Protein AF-A0A936GZW4-F1 (afdb_monomer_lite)

Foldseek 3Di:
DDDDDDPPPVVVVVVVVVVVVVVVVVVVVVVPQQKWKWFAPPPQAWIFTAGPVRDTLDTHGSPKFWWADDPPDGDRPPVPPPHRMDMHGCQQPFIWIDDPLWIFTAGSSRDTQEIADSQWNDWTHGGQQKIWTWGADPVDRVDIQIFIAGNHNDTAPVSDDADQFPHHHGNDTDGDDPPPPPPPDD

Secondary structure (DSSP, 8-state):
-------SSSHHHHHHHHHHHHHHHHHHHGGGTTEEEEE--STTPPEEEE-TTS-EEEEE-TT-EEEEEETTEEEE-S--SS-SEEEEEGGG-PEEEEETTEEEEE-TTS-EEEEEPTTEEEEPPPBTTBEEEEEEPTT-TT-EEEEEE-TTS-EEGGG---TTEEEEETTEEEE-----------

pLDDT: mean 71.7, std 17.25, range [37.28, 93.19]

Sequence (186 aa):
MKKIFSFQKIRPVFYFAILMLAINISVFSQSYDNTVFLVKPHDKSNSLMINRQGKIVKEFESHAQIRIVENGKASTLSMLYGSNYTSHDFNTGALAVNTNNEWALYDITGKRLTTIDKKYSYLGSATGGLFPATKLNESNPKKFTSVFLNAAGAEVFGGKKLWNASVFNGNHAIARKKMTTGHGSF

Structure (mmCIF, N/CA/C/O backbone):
data_AF-A0A936GZW4-F1
#
_entry.id   AF-A0A936GZW4-F1
#
loop_
_atom_site.group_PDB
_atom_site.id
_atom_site.type_symbol
_atom_site.label_atom_id
_atom_site.label_alt_id
_atom_site.label_comp_id
_atom_site.label_asym_id
_atom_site.label_entity_id
_atom_site.label_seq_id
_atom_site.pdbx_PDB_ins_code
_atom_site.Cartn_x
_atom_site.Cartn_y
_atom_site.Cartn_z
_atom_site.occupancy
_atom_site.B_iso_or_equiv
_atom_site.auth_seq_id
_atom_site.auth_comp_id
_atom_site.auth_asym_id
_atom_site.auth_atom_id
_atom_site.pdbx_PDB_model_num
ATOM 1 N N . MET A 1 1 ? -73.955 -19.382 -6.192 1.00 40.62 1 MET A N 1
ATOM 2 C CA . MET A 1 1 ? -72.739 -19.824 -6.917 1.00 40.62 1 MET A CA 1
ATOM 3 C C . MET A 1 1 ? -71.563 -18.923 -6.538 1.00 40.62 1 MET A C 1
ATOM 5 O O . MET A 1 1 ? -71.552 -17.766 -6.930 1.00 40.62 1 MET A O 1
ATOM 9 N N . LYS A 1 2 ? -70.616 -19.410 -5.720 1.00 43.94 2 LYS A N 1
ATOM 10 C CA . LYS A 1 2 ? -69.407 -18.672 -5.296 1.00 43.94 2 LYS A CA 1
ATOM 11 C C . LYS A 1 2 ? -68.248 -19.001 -6.247 1.00 43.94 2 LYS A C 1
ATOM 13 O O . LYS A 1 2 ? -67.845 -20.157 -6.319 1.00 43.94 2 LYS A O 1
ATOM 18 N N . LYS A 1 3 ? -67.708 -18.003 -6.957 1.00 46.44 3 LYS A N 1
ATOM 19 C CA . LYS A 1 3 ? -66.449 -18.128 -7.714 1.00 46.44 3 LYS A CA 1
ATOM 20 C C . LYS A 1 3 ? -65.272 -17.944 -6.753 1.00 46.44 3 LYS A C 1
ATOM 22 O O . LYS A 1 3 ? -65.005 -16.833 -6.310 1.00 46.44 3 LYS A O 1
ATOM 27 N N . ILE A 1 4 ? -64.584 -19.035 -6.431 1.00 48.59 4 ILE A N 1
ATOM 28 C CA . ILE A 1 4 ? -63.289 -19.019 -5.743 1.00 48.59 4 ILE A CA 1
ATOM 29 C C . ILE A 1 4 ? -62.230 -18.778 -6.823 1.00 48.59 4 ILE A C 1
ATOM 31 O O . ILE A 1 4 ? -61.955 -19.659 -7.635 1.00 48.59 4 ILE A O 1
ATOM 35 N N . PHE A 1 5 ? -61.687 -17.562 -6.887 1.00 51.72 5 PHE A N 1
ATOM 36 C CA . PHE A 1 5 ? -60.583 -17.247 -7.791 1.00 51.72 5 PHE A CA 1
ATOM 37 C C . PHE A 1 5 ? -59.268 -17.811 -7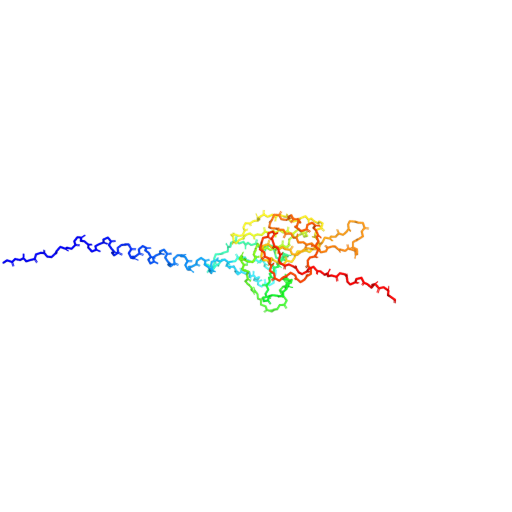.236 1.00 51.72 5 PHE A C 1
ATOM 39 O O . PHE A 1 5 ? -58.899 -17.602 -6.082 1.00 51.72 5 PHE A O 1
ATOM 46 N N . SER A 1 6 ? -58.587 -18.561 -8.099 1.00 52.81 6 SER A N 1
ATOM 47 C CA . SER A 1 6 ? -57.332 -19.274 -7.870 1.00 52.81 6 SER A CA 1
ATOM 48 C C . SER A 1 6 ? -56.175 -18.333 -7.498 1.00 52.81 6 SER A C 1
ATOM 50 O O . SER A 1 6 ? -55.613 -17.647 -8.347 1.00 52.81 6 SER A O 1
ATOM 52 N N . PHE A 1 7 ? -55.783 -18.347 -6.221 1.00 49.12 7 PHE A N 1
ATOM 53 C CA . PHE A 1 7 ? -54.632 -17.611 -5.670 1.00 49.12 7 PHE A CA 1
ATOM 54 C C . PHE A 1 7 ? -53.286 -18.359 -5.796 1.00 49.12 7 PHE A C 1
ATOM 56 O O . PHE A 1 7 ? -52.261 -17.889 -5.302 1.00 49.12 7 PHE A O 1
ATOM 63 N N . GLN A 1 8 ? -53.248 -19.531 -6.442 1.00 53.09 8 GLN A N 1
ATOM 64 C CA . GLN A 1 8 ? -52.055 -20.392 -6.442 1.00 53.09 8 GLN A CA 1
ATOM 65 C C . GLN A 1 8 ? -51.012 -20.062 -7.524 1.00 53.09 8 GLN A C 1
ATOM 67 O O . GLN A 1 8 ? -49.846 -20.401 -7.343 1.00 53.09 8 GLN A O 1
ATOM 72 N N . LYS A 1 9 ? -51.371 -19.375 -8.618 1.00 53.06 9 LYS A N 1
ATOM 73 C CA . LYS A 1 9 ? -50.443 -19.143 -9.749 1.00 53.06 9 LYS A CA 1
ATOM 74 C C . LYS A 1 9 ? -49.607 -17.856 -9.672 1.00 53.06 9 LYS A C 1
ATOM 76 O O . LYS A 1 9 ? -48.660 -17.717 -10.434 1.00 53.06 9 LYS A O 1
ATOM 81 N N . ILE A 1 10 ? -49.914 -16.933 -8.757 1.00 54.03 10 ILE A N 1
ATOM 82 C CA . ILE A 1 10 ? -49.260 -15.605 -8.686 1.00 54.03 10 ILE A CA 1
ATOM 83 C C . ILE A 1 10 ? -48.015 -15.622 -7.779 1.00 54.03 10 ILE A C 1
ATOM 85 O O . ILE A 1 10 ? -47.073 -14.859 -7.980 1.00 54.03 10 ILE A O 1
ATOM 89 N N . ARG A 1 11 ? -47.970 -16.544 -6.811 1.00 55.31 11 ARG A N 1
ATOM 90 C CA . ARG A 1 11 ? -46.878 -16.663 -5.834 1.00 55.31 11 ARG A CA 1
ATOM 91 C C . ARG A 1 11 ? -45.480 -16.850 -6.457 1.00 55.31 11 ARG A C 1
ATOM 93 O O . ARG A 1 11 ? -44.593 -16.096 -6.070 1.00 55.31 11 ARG A O 1
ATOM 100 N N . PRO A 1 12 ? -45.242 -17.763 -7.421 1.00 59.25 12 PRO A N 1
ATOM 101 C CA . PRO A 1 12 ? -43.884 -18.003 -7.919 1.00 59.25 12 PRO A CA 1
ATOM 102 C C . PRO A 1 12 ? -43.312 -16.820 -8.714 1.00 59.25 12 PRO A C 1
ATOM 104 O O . PRO A 1 12 ? -42.123 -16.541 -8.607 1.00 59.25 12 PRO A O 1
ATOM 107 N N . VAL A 1 13 ? -44.150 -16.077 -9.446 1.00 64.75 13 VAL A N 1
ATOM 108 C CA . VAL A 1 13 ? -43.717 -14.894 -10.215 1.00 64.75 13 VAL A CA 1
ATOM 109 C C . VAL A 1 13 ? -43.285 -13.763 -9.281 1.00 64.75 13 VAL A C 1
ATOM 111 O O . VAL A 1 13 ? -42.278 -13.103 -9.525 1.00 64.75 13 VAL A O 1
ATOM 114 N N . PHE A 1 14 ? -44.003 -13.581 -8.171 1.00 65.25 14 PHE A N 1
ATOM 115 C CA . PHE A 1 14 ? -43.677 -12.563 -7.176 1.00 65.25 14 PHE A CA 1
ATOM 116 C C . PHE A 1 14 ? -42.372 -12.883 -6.428 1.00 65.25 14 PHE A C 1
ATOM 118 O O . PHE A 1 14 ? -41.527 -12.005 -6.268 1.00 65.25 14 PHE A O 1
ATOM 125 N N . TYR A 1 15 ? -42.150 -14.149 -6.047 1.00 66.81 15 TYR A N 1
ATOM 126 C CA . TYR A 1 15 ? -40.878 -14.572 -5.444 1.00 66.81 15 TYR A CA 1
ATOM 127 C C . TYR A 1 15 ? -39.700 -14.439 -6.410 1.00 66.81 15 TYR A C 1
ATOM 129 O O . TYR A 1 15 ? -38.620 -14.026 -5.996 1.00 66.81 15 TYR A O 1
ATOM 137 N N . PHE A 1 16 ? -39.908 -14.729 -7.696 1.00 70.69 16 PHE A N 1
ATOM 138 C CA . PHE A 1 16 ? -38.868 -14.572 -8.708 1.00 70.69 16 PHE A CA 1
ATOM 139 C C . PHE A 1 16 ? -38.507 -13.098 -8.937 1.00 70.69 16 PHE A C 1
ATOM 141 O O . PHE A 1 16 ? -37.330 -12.760 -9.024 1.00 70.69 16 PHE A O 1
ATOM 148 N N . ALA A 1 17 ? -39.498 -12.201 -8.953 1.00 68.25 17 ALA A N 1
ATOM 149 C CA . ALA A 1 17 ? -39.268 -10.761 -9.055 1.00 68.25 17 ALA A CA 1
ATOM 150 C C . ALA A 1 17 ? -38.528 -10.198 -7.828 1.00 68.25 17 ALA A C 1
ATOM 152 O O . ALA A 1 17 ? -37.594 -9.416 -7.988 1.00 68.25 17 ALA A O 1
ATOM 153 N N . ILE A 1 18 ? -38.885 -10.634 -6.613 1.00 69.56 18 ILE A N 1
ATOM 154 C CA . ILE A 1 18 ? -38.180 -10.244 -5.380 1.00 69.56 18 ILE A CA 1
ATOM 155 C C . ILE A 1 18 ? -36.745 -10.781 -5.374 1.00 69.56 18 ILE A C 1
ATOM 157 O O . ILE A 1 18 ? -35.826 -10.050 -5.014 1.00 69.56 18 ILE A O 1
ATOM 161 N N . LEU A 1 19 ? -36.532 -12.027 -5.805 1.00 72.12 19 LEU A N 1
ATOM 162 C CA . LEU A 1 19 ? -35.198 -12.618 -5.905 1.00 72.12 19 LEU A CA 1
ATOM 163 C C . LEU A 1 19 ? -34.329 -11.857 -6.915 1.00 72.12 19 LEU A C 1
ATOM 165 O O . LEU A 1 19 ? -33.193 -11.514 -6.607 1.00 72.12 19 LEU A O 1
ATOM 169 N N . MET A 1 20 ? -34.873 -11.531 -8.089 1.00 66.50 20 MET A N 1
ATOM 170 C CA . MET A 1 20 ? -34.167 -10.737 -9.097 1.00 66.50 20 MET A CA 1
ATOM 171 C C . MET A 1 20 ? -33.870 -9.315 -8.614 1.00 66.50 20 MET A C 1
ATOM 173 O O . MET A 1 20 ? -32.798 -8.784 -8.902 1.00 66.50 20 MET A O 1
ATOM 177 N N . LEU A 1 21 ? -34.775 -8.700 -7.851 1.00 63.28 21 LEU A N 1
ATOM 178 C CA . LEU A 1 21 ? -34.541 -7.395 -7.238 1.00 63.28 21 LEU A CA 1
ATOM 179 C C . LEU A 1 21 ? -33.429 -7.468 -6.179 1.00 63.28 21 LEU A C 1
ATOM 181 O O . LEU A 1 21 ? -32.536 -6.626 -6.179 1.00 63.28 21 LEU A O 1
ATOM 185 N N . ALA A 1 22 ? -33.428 -8.503 -5.335 1.00 56.38 22 ALA A N 1
ATOM 186 C CA . ALA A 1 22 ? -32.384 -8.731 -4.339 1.00 56.38 22 ALA A CA 1
ATOM 187 C C . ALA A 1 22 ? -31.010 -8.974 -4.988 1.00 56.38 22 ALA A C 1
ATOM 189 O O . ALA A 1 22 ? -30.023 -8.379 -4.557 1.00 56.38 22 ALA A O 1
ATOM 190 N N . ILE A 1 23 ? -30.954 -9.770 -6.065 1.00 57.94 23 ILE A N 1
ATOM 191 C CA . ILE A 1 23 ? -29.726 -10.006 -6.837 1.00 57.94 23 ILE A CA 1
ATOM 192 C C . ILE A 1 23 ? -29.214 -8.686 -7.425 1.00 57.94 23 ILE A C 1
ATOM 194 O O . ILE A 1 23 ? -28.054 -8.342 -7.210 1.00 57.94 23 ILE A O 1
ATOM 198 N N . ASN A 1 24 ? -30.067 -7.895 -8.084 1.00 52.00 24 ASN A N 1
ATOM 199 C CA . ASN A 1 24 ? -29.649 -6.608 -8.647 1.00 52.00 24 ASN A CA 1
ATOM 200 C C . ASN A 1 24 ? -29.129 -5.644 -7.567 1.00 52.00 24 ASN A C 1
ATOM 202 O O . ASN A 1 24 ? -28.058 -5.070 -7.742 1.00 52.00 24 ASN A O 1
ATOM 206 N N . ILE A 1 25 ? -29.805 -5.518 -6.419 1.00 53.56 25 ILE A N 1
ATOM 207 C CA . ILE A 1 25 ? -29.335 -4.662 -5.314 1.00 53.56 25 ILE A CA 1
ATOM 208 C C . ILE A 1 25 ? -27.966 -5.131 -4.791 1.00 53.56 25 ILE A C 1
ATOM 210 O O . ILE A 1 25 ? -27.084 -4.305 -4.559 1.00 53.56 25 ILE A O 1
ATOM 214 N N . SER A 1 26 ? -27.749 -6.445 -4.663 1.00 45.53 26 SER A N 1
ATOM 215 C CA . SER A 1 26 ? -26.456 -6.990 -4.226 1.00 45.53 26 SER A CA 1
ATOM 216 C C . SER A 1 26 ? -25.325 -6.809 -5.247 1.00 45.53 26 SER A C 1
ATOM 218 O O . SER A 1 26 ? -24.176 -6.636 -4.853 1.00 45.53 26 SER A O 1
ATOM 220 N N . VAL A 1 27 ? -25.627 -6.785 -6.549 1.00 50.06 27 VAL A N 1
ATOM 221 C CA . VAL A 1 27 ? -24.627 -6.524 -7.599 1.00 50.06 27 VAL A CA 1
ATOM 222 C C . VAL A 1 27 ? -24.245 -5.038 -7.639 1.00 50.06 27 VAL A C 1
ATOM 224 O O . VAL A 1 27 ? -23.072 -4.714 -7.814 1.00 50.06 27 VAL A O 1
ATOM 227 N N . PHE A 1 28 ? -25.193 -4.123 -7.405 1.00 43.84 28 PHE A N 1
ATOM 228 C CA . PHE A 1 28 ? -24.909 -2.682 -7.360 1.00 43.84 28 PHE A CA 1
ATOM 229 C C . PHE A 1 28 ? -24.188 -2.227 -6.075 1.00 43.84 28 PHE A C 1
ATOM 231 O O . PHE A 1 28 ? -23.475 -1.223 -6.122 1.00 43.84 28 PHE A O 1
ATOM 238 N N . SER A 1 29 ? -24.297 -2.945 -4.944 1.00 45.91 29 SER A N 1
ATOM 239 C CA . SER A 1 29 ? -23.550 -2.579 -3.721 1.00 45.91 29 SER A CA 1
ATOM 240 C C . SER A 1 29 ? -22.048 -2.868 -3.825 1.00 45.91 29 SER A C 1
ATOM 242 O O . SER A 1 29 ? -21.245 -2.104 -3.289 1.00 45.91 29 SER A O 1
ATOM 244 N N . GLN A 1 30 ? -21.654 -3.908 -4.572 1.00 45.28 30 GLN A N 1
ATOM 245 C CA . GLN A 1 30 ? -20.256 -4.353 -4.661 1.00 45.28 30 GLN A CA 1
ATOM 246 C C . GLN A 1 30 ? -19.311 -3.288 -5.235 1.00 45.28 30 GLN A C 1
ATOM 248 O O . GLN A 1 30 ? -18.146 -3.226 -4.849 1.00 45.28 30 GLN A O 1
ATOM 253 N N . SER A 1 31 ? -19.800 -2.406 -6.115 1.00 45.34 31 SER A N 1
ATOM 254 C CA . SER A 1 31 ? -18.960 -1.395 -6.776 1.00 45.34 31 SER A CA 1
ATOM 255 C C . SER A 1 31 ? -18.434 -0.306 -5.831 1.00 45.34 31 SER A C 1
ATOM 257 O O . SER A 1 31 ? -17.470 0.373 -6.181 1.00 45.34 31 SER A O 1
ATOM 259 N N . TYR A 1 32 ? -19.035 -0.132 -4.649 1.00 50.03 32 TYR A N 1
ATOM 260 C CA . TYR A 1 32 ? -18.609 0.857 -3.651 1.00 50.03 32 TYR A CA 1
ATOM 261 C C . TYR A 1 32 ? -18.063 0.213 -2.365 1.00 50.03 32 TYR A C 1
ATOM 263 O O . TYR A 1 32 ? -17.709 0.923 -1.424 1.00 50.03 32 TYR A O 1
ATOM 271 N N . ASP A 1 33 ? -17.993 -1.117 -2.286 1.00 66.56 33 ASP A N 1
ATOM 272 C CA . ASP A 1 33 ? -17.517 -1.835 -1.094 1.00 66.56 33 ASP A CA 1
ATOM 273 C C . ASP A 1 33 ? -15.984 -1.904 -0.992 1.00 66.56 33 ASP A C 1
ATOM 275 O O . ASP A 1 33 ? -15.454 -2.289 0.048 1.00 66.56 33 ASP A O 1
ATOM 279 N N . ASN A 1 34 ? -15.258 -1.454 -2.021 1.00 84.44 34 ASN A N 1
ATOM 280 C CA . ASN A 1 34 ? -13.801 -1.584 -2.100 1.00 84.44 34 ASN A CA 1
ATOM 281 C C . ASN A 1 34 ? -13.013 -0.404 -1.501 1.00 84.44 34 ASN A C 1
ATOM 283 O O . ASN A 1 34 ? -11.824 -0.257 -1.769 1.00 84.44 34 ASN A O 1
ATOM 287 N N . THR A 1 35 ? -13.631 0.437 -0.670 1.00 86.94 35 THR A N 1
ATOM 288 C CA . THR A 1 35 ? -12.966 1.597 -0.051 1.00 86.94 35 THR A CA 1
ATOM 289 C C . THR A 1 35 ? -12.875 1.453 1.464 1.00 86.94 35 THR A C 1
ATOM 291 O O . THR A 1 35 ? -13.829 1.035 2.119 1.00 86.94 35 THR A O 1
ATOM 294 N N . VAL A 1 36 ? -11.744 1.866 2.035 1.00 90.31 36 VAL A N 1
ATOM 295 C CA . VAL A 1 36 ? -11.566 2.011 3.490 1.00 90.31 36 VAL A CA 1
ATOM 296 C C . VAL A 1 36 ? -11.194 3.434 3.851 1.00 90.31 36 VAL A C 1
ATOM 298 O O . VAL A 1 36 ? -10.609 4.157 3.043 1.00 90.31 36 VAL A O 1
ATOM 301 N N . PHE A 1 37 ? -11.470 3.800 5.095 1.00 88.38 37 PHE A N 1
ATOM 302 C CA . PHE A 1 37 ? -10.970 5.020 5.703 1.00 88.38 37 PHE A CA 1
ATOM 303 C C . PHE A 1 37 ? -9.696 4.718 6.478 1.00 88.38 37 PHE A C 1
ATOM 305 O O . PHE A 1 37 ? -9.626 3.753 7.240 1.00 88.38 37 PHE A O 1
ATOM 312 N N . LEU A 1 38 ? -8.688 5.554 6.282 1.00 87.75 38 LEU A N 1
ATOM 313 C CA . LEU A 1 38 ? -7.454 5.540 7.043 1.00 87.75 38 LEU A CA 1
ATOM 314 C C . LEU A 1 38 ? -7.457 6.765 7.937 1.00 87.75 38 LEU A C 1
ATOM 316 O O . LEU A 1 38 ? -7.534 7.886 7.447 1.00 87.75 38 LEU A O 1
ATOM 320 N N . VAL A 1 39 ? -7.418 6.538 9.242 1.00 85.25 39 VAL A N 1
ATOM 321 C CA . VAL A 1 39 ? -7.553 7.572 10.269 1.00 85.25 39 VAL A CA 1
ATOM 322 C C . VAL A 1 39 ? -6.303 7.548 11.130 1.00 85.25 39 VAL A C 1
ATOM 324 O O . VAL A 1 39 ? -5.887 6.481 11.569 1.00 85.25 39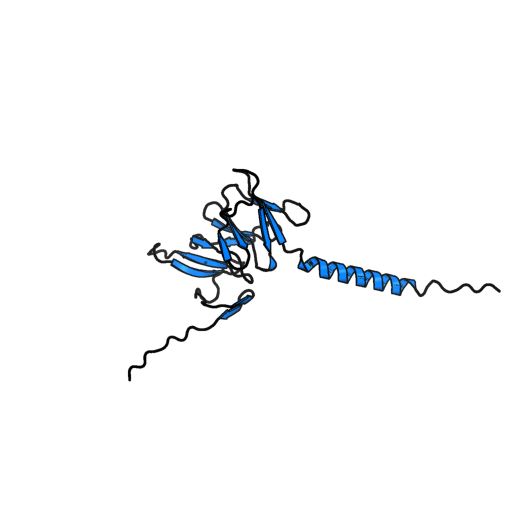 VAL A O 1
ATOM 327 N N . LYS A 1 40 ? -5.713 8.706 11.418 1.00 79.00 40 LYS A N 1
ATOM 328 C CA . LYS A 1 40 ? -4.739 8.832 12.503 1.00 79.00 40 LYS A CA 1
ATOM 329 C C . LYS A 1 40 ? -5.377 9.679 13.601 1.00 79.00 40 LYS A C 1
ATOM 331 O O . LYS A 1 40 ? -5.510 10.891 13.427 1.00 79.00 40 LYS A O 1
ATOM 336 N N . PRO A 1 41 ? -5.825 9.060 14.703 1.00 71.44 41 PRO A N 1
ATOM 337 C CA . PRO A 1 41 ? -6.263 9.808 15.872 1.00 71.44 41 PRO A CA 1
ATOM 338 C C . PRO A 1 41 ? -5.110 10.702 16.380 1.00 71.44 41 PRO A C 1
ATOM 340 O O . PRO A 1 41 ? -3.956 10.524 15.990 1.00 71.44 41 PRO A O 1
ATOM 343 N N . HIS A 1 42 ? -5.409 11.692 17.221 1.00 67.38 42 HIS A N 1
ATOM 344 C CA . HIS A 1 42 ? -4.464 12.724 17.681 1.00 67.38 42 HIS A CA 1
ATOM 345 C C . HIS A 1 42 ? -3.072 12.188 18.114 1.00 67.38 42 HIS A C 1
ATOM 347 O O . HIS A 1 42 ? -2.919 11.014 18.466 1.00 67.38 42 HIS A O 1
ATOM 353 N N . ASP A 1 43 ? -2.064 13.071 18.067 1.00 63.94 43 ASP A N 1
ATOM 354 C CA . ASP A 1 43 ? -0.620 12.793 18.111 1.00 63.94 43 ASP A CA 1
ATOM 355 C C . ASP A 1 43 ? -0.193 11.561 18.933 1.00 63.94 43 ASP A C 1
ATOM 357 O O . ASP A 1 43 ? -0.447 11.463 20.133 1.00 63.94 43 ASP A O 1
ATOM 361 N N . LYS A 1 44 ? 0.555 10.669 18.260 1.00 60.78 44 LYS A N 1
ATOM 362 C CA . LYS A 1 44 ? 1.162 9.399 18.731 1.00 60.78 44 LYS A CA 1
ATOM 363 C C . LYS A 1 44 ? 0.263 8.164 18.799 1.00 60.78 44 LYS A C 1
ATOM 365 O O . LYS A 1 44 ? 0.769 7.092 19.129 1.00 60.78 44 LYS A O 1
ATOM 370 N N . SER A 1 45 ? -1.012 8.263 18.446 1.00 72.75 45 SER A N 1
ATOM 371 C CA . SER A 1 45 ? -1.865 7.074 18.355 1.00 72.75 45 SER A CA 1
ATOM 372 C C . SER A 1 45 ? -1.589 6.231 17.097 1.00 72.75 45 SER A C 1
ATOM 374 O O . SER A 1 45 ? -0.984 6.690 16.117 1.00 72.75 45 SER A O 1
ATOM 376 N N . ASN A 1 46 ? -2.003 4.964 17.154 1.00 83.38 46 ASN A N 1
ATOM 377 C CA . ASN A 1 46 ? -1.957 4.037 16.028 1.00 83.38 46 ASN A CA 1
ATOM 378 C C . ASN A 1 46 ? -2.827 4.546 14.877 1.00 83.38 46 ASN A C 1
ATOM 380 O O . ASN A 1 46 ? -3.918 5.069 15.096 1.00 83.38 46 ASN A O 1
ATOM 384 N N . SER A 1 47 ? -2.366 4.352 13.642 1.00 86.44 47 SER A N 1
ATOM 385 C CA . SER A 1 47 ? -3.216 4.623 12.480 1.00 86.44 47 SER A CA 1
ATOM 386 C C . SER A 1 47 ? -4.211 3.478 12.311 1.00 86.44 47 SER A C 1
ATOM 388 O O . SER A 1 47 ? -3.847 2.310 12.416 1.00 86.44 47 SER A O 1
ATOM 390 N N . LEU A 1 48 ? -5.468 3.804 12.046 1.00 89.50 48 LEU A N 1
ATOM 391 C CA . LEU A 1 48 ? -6.573 2.863 11.959 1.00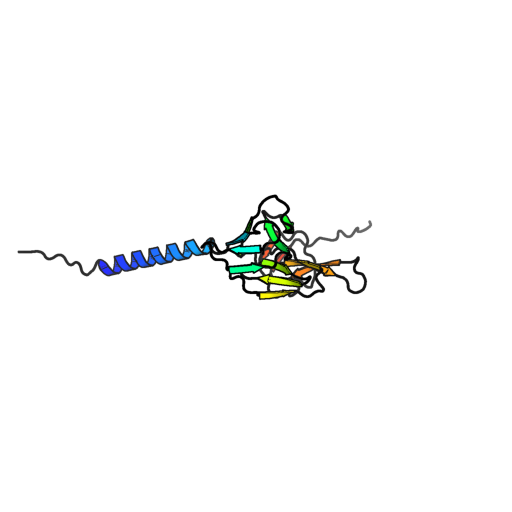 89.50 48 LEU A CA 1
ATOM 392 C C . LEU A 1 48 ? -7.027 2.728 10.512 1.00 89.50 48 LEU A C 1
ATOM 394 O O . LEU A 1 48 ? -7.207 3.723 9.814 1.00 89.50 48 LEU A O 1
ATOM 398 N N . MET A 1 49 ? -7.266 1.495 10.091 1.00 91.50 49 MET A N 1
ATOM 399 C CA . MET A 1 49 ? -7.988 1.165 8.874 1.00 91.50 49 MET A CA 1
ATOM 400 C C . MET A 1 49 ? -9.395 0.743 9.256 1.00 91.50 49 MET A C 1
ATOM 402 O O . MET A 1 49 ? -9.582 -0.234 9.985 1.00 91.50 49 MET A O 1
ATOM 406 N N . ILE A 1 50 ? -10.376 1.491 8.772 1.00 89.69 50 ILE A N 1
ATOM 407 C CA . ILE A 1 50 ? -11.778 1.348 9.138 1.00 89.69 50 ILE A CA 1
ATOM 408 C C . ILE A 1 50 ? -12.568 1.063 7.865 1.00 89.69 50 ILE A C 1
ATOM 410 O O . ILE A 1 50 ? -12.463 1.793 6.877 1.00 89.69 50 ILE A O 1
ATOM 414 N N . ASN A 1 51 ? -13.343 -0.019 7.868 1.00 89.38 51 ASN A N 1
ATOM 415 C CA . ASN A 1 51 ? -14.224 -0.328 6.746 1.00 89.38 51 ASN A CA 1
ATOM 416 C C . ASN A 1 51 ? -15.461 0.590 6.740 1.00 89.38 51 ASN A C 1
ATOM 418 O O . ASN A 1 51 ? -15.705 1.356 7.672 1.00 89.38 51 ASN A O 1
ATOM 422 N N . ARG A 1 52 ? -16.285 0.507 5.693 1.00 84.38 52 ARG A N 1
ATOM 423 C CA . ARG A 1 52 ? -17.470 1.373 5.551 1.00 84.38 52 ARG A CA 1
ATOM 424 C C . ARG A 1 52 ? -18.546 1.144 6.618 1.00 84.38 52 ARG A C 1
ATOM 426 O O . ARG A 1 52 ? -19.374 2.022 6.827 1.00 84.38 52 ARG A O 1
ATOM 433 N N . GLN A 1 53 ? -18.523 0.004 7.307 1.00 86.69 53 GLN A N 1
ATOM 434 C CA . GLN A 1 53 ? -19.406 -0.292 8.439 1.00 86.69 53 GLN A CA 1
ATOM 435 C C . GLN A 1 53 ? -18.883 0.290 9.766 1.00 86.69 53 GLN A C 1
ATOM 437 O O . GLN A 1 53 ? -19.484 0.053 10.811 1.00 86.69 53 GLN A O 1
ATOM 442 N N . GLY A 1 54 ? -17.762 1.020 9.755 1.00 85.38 54 GLY A N 1
ATOM 443 C CA . GLY A 1 54 ? -17.153 1.595 10.956 1.00 85.38 54 GLY A CA 1
ATOM 444 C C . GLY A 1 54 ? -16.331 0.598 11.779 1.00 85.38 54 GLY A C 1
ATOM 445 O O . GLY A 1 54 ? -15.845 0.943 12.854 1.00 85.38 54 GLY A O 1
ATOM 446 N N . LYS A 1 55 ? -16.140 -0.635 11.294 1.00 89.50 55 LYS A N 1
ATOM 447 C CA . LYS A 1 55 ? -15.319 -1.644 11.969 1.00 89.50 55 LYS A CA 1
ATOM 448 C C . LYS A 1 55 ? -13.843 -1.383 11.681 1.00 89.50 55 LYS A C 1
ATOM 450 O O . LYS A 1 55 ? -13.438 -1.293 10.521 1.00 89.50 55 LYS A O 1
ATOM 455 N N . ILE A 1 56 ? -13.031 -1.343 12.736 1.00 91.00 56 ILE A N 1
ATOM 456 C CA . ILE A 1 56 ? -11.570 -1.357 12.620 1.00 91.00 56 ILE A CA 1
ATOM 457 C C . ILE A 1 56 ? -11.155 -2.727 12.074 1.00 91.00 56 ILE A C 1
ATOM 459 O O . ILE A 1 56 ? -11.412 -3.762 12.690 1.00 91.00 56 ILE A O 1
ATOM 463 N N . VAL A 1 57 ? -10.540 -2.730 10.896 1.00 93.06 57 VAL A N 1
ATOM 464 C CA . VAL A 1 57 ? -10.022 -3.941 10.243 1.00 93.06 57 VAL A CA 1
ATOM 465 C C . VAL A 1 57 ? -8.513 -4.085 10.422 1.00 93.06 57 VAL A C 1
ATOM 467 O O . VAL A 1 57 ? -7.993 -5.197 10.374 1.00 93.06 57 VAL A O 1
ATOM 470 N N . LYS A 1 58 ? -7.799 -2.982 10.689 1.00 93.19 58 LYS A N 1
ATOM 471 C CA . LYS A 1 58 ? -6.372 -3.011 11.015 1.00 93.19 58 LYS A CA 1
ATOM 472 C C . LYS A 1 58 ? -5.957 -1.818 11.863 1.00 93.19 58 LYS A C 1
ATOM 474 O O . LYS A 1 58 ? -6.370 -0.695 11.599 1.00 93.19 58 LYS A O 1
ATOM 479 N N . GLU A 1 59 ? -5.067 -2.072 12.812 1.00 91.69 59 GLU A N 1
ATOM 480 C CA . GLU A 1 59 ? -4.267 -1.042 13.468 1.00 91.69 59 GLU A CA 1
ATOM 481 C C . GLU A 1 59 ? -2.827 -1.121 12.963 1.00 91.69 59 GLU A C 1
ATOM 483 O O . GLU A 1 59 ? -2.246 -2.207 12.845 1.00 91.69 59 GLU A O 1
ATOM 488 N N . PHE A 1 60 ? -2.265 0.038 12.650 1.00 87.50 60 PHE A N 1
ATOM 489 C CA . PHE A 1 60 ? -0.871 0.222 12.286 1.00 87.50 60 PHE A CA 1
ATOM 490 C C . PHE A 1 60 ? -0.172 1.014 13.381 1.00 87.50 60 PHE A C 1
ATOM 492 O O . PHE A 1 60 ? -0.727 1.977 13.913 1.00 87.50 60 PHE A O 1
ATOM 499 N N . GLU A 1 61 ? 1.065 0.633 13.679 1.00 83.25 61 GLU A N 1
ATOM 500 C CA . GLU A 1 61 ? 1.896 1.309 14.672 1.00 83.25 61 GLU A CA 1
ATOM 501 C C . GLU A 1 61 ? 2.000 2.813 14.369 1.00 83.25 61 GLU A C 1
ATOM 503 O O . GLU A 1 61 ? 2.000 3.240 13.213 1.00 83.25 61 GLU A O 1
ATOM 508 N N . SER A 1 62 ? 2.089 3.641 15.409 1.00 74.69 62 SER A N 1
ATOM 509 C CA . SER A 1 62 ? 2.034 5.109 15.294 1.00 74.69 62 SER A CA 1
ATOM 510 C C . SER A 1 62 ? 3.109 5.734 14.387 1.00 74.69 62 SER A C 1
ATOM 512 O O . SER A 1 62 ? 2.913 6.838 13.861 1.00 74.69 62 SER A O 1
ATOM 514 N N . HIS A 1 63 ? 4.219 5.025 14.169 1.00 71.50 63 HIS A N 1
ATOM 515 C CA . HIS A 1 63 ? 5.326 5.411 13.292 1.00 71.50 63 HIS A CA 1
ATOM 516 C C . HIS A 1 63 ? 5.248 4.792 11.882 1.00 71.50 63 HIS A C 1
ATOM 518 O O . HIS A 1 63 ? 6.134 5.035 11.061 1.00 71.50 63 HIS A O 1
ATOM 524 N N . ALA A 1 64 ? 4.210 4.006 11.577 1.00 73.56 64 ALA A N 1
ATOM 525 C CA . ALA A 1 64 ? 4.004 3.460 10.243 1.00 73.56 64 ALA A CA 1
ATOM 526 C C . ALA A 1 64 ? 3.720 4.585 9.233 1.00 73.56 64 ALA A C 1
ATOM 528 O O . ALA A 1 64 ? 2.914 5.485 9.482 1.00 73.56 64 ALA A O 1
ATOM 529 N N . GLN A 1 65 ? 4.367 4.519 8.070 1.00 69.62 65 GLN A N 1
ATOM 530 C CA . GLN A 1 65 ? 4.090 5.401 6.941 1.00 69.62 65 GLN A CA 1
ATOM 531 C C . GLN A 1 65 ? 3.182 4.674 5.957 1.00 69.62 65 GLN A C 1
ATOM 533 O O . GLN A 1 65 ? 3.602 3.740 5.277 1.00 69.62 65 GLN A O 1
ATOM 538 N N . ILE A 1 66 ? 1.933 5.105 5.860 1.00 70.81 66 ILE A N 1
ATOM 539 C CA . ILE A 1 66 ? 0.983 4.569 4.881 1.00 70.81 66 ILE A CA 1
ATOM 540 C C . ILE A 1 66 ? 1.190 5.333 3.560 1.00 70.81 66 ILE A C 1
ATOM 542 O O . ILE A 1 66 ? 1.759 6.419 3.575 1.00 70.81 66 ILE A O 1
ATOM 546 N N . ARG A 1 67 ? 0.837 4.791 2.392 1.00 67.50 67 ARG A N 1
ATOM 547 C CA . ARG A 1 67 ? 0.904 5.508 1.100 1.00 67.50 67 ARG A CA 1
ATOM 548 C C . ARG A 1 67 ? -0.416 5.327 0.354 1.00 67.50 67 ARG A C 1
ATOM 550 O O . ARG A 1 67 ? -0.860 4.196 0.193 1.00 67.50 67 ARG A O 1
ATOM 557 N N . ILE A 1 68 ? -1.041 6.427 -0.077 1.00 60.97 68 ILE A N 1
ATOM 558 C CA . ILE A 1 68 ? -2.328 6.441 -0.803 1.00 60.97 68 ILE A CA 1
ATOM 559 C C . ILE A 1 68 ? -2.182 7.326 -2.050 1.00 60.97 68 ILE A C 1
ATOM 561 O O . ILE A 1 68 ? -1.278 8.154 -2.115 1.00 60.97 68 ILE A O 1
ATOM 565 N N . VAL A 1 69 ? -2.984 7.105 -3.096 1.00 51.91 69 VAL A N 1
ATOM 566 C CA . VAL A 1 69 ? -3.144 8.076 -4.194 1.00 51.91 69 VAL A CA 1
ATOM 567 C C . VAL A 1 69 ? -4.357 8.944 -3.890 1.00 51.91 69 VAL A C 1
ATOM 569 O O . VAL A 1 69 ? -5.461 8.420 -3.792 1.00 51.91 69 VAL A O 1
ATOM 572 N N . GLU A 1 70 ? -4.182 10.261 -3.831 1.00 43.81 70 GLU A N 1
ATOM 573 C CA . GLU A 1 70 ? -5.305 11.198 -3.891 1.00 43.81 70 GLU A CA 1
ATOM 574 C C . GLU A 1 70 ? -5.290 11.890 -5.262 1.00 43.81 70 GLU A C 1
ATOM 576 O O . GLU A 1 70 ? -4.309 12.534 -5.642 1.00 43.81 70 GLU A O 1
ATOM 581 N N . ASN A 1 71 ? -6.356 11.711 -6.049 1.00 37.28 71 ASN A N 1
ATOM 582 C CA . ASN A 1 71 ? -6.596 12.430 -7.309 1.00 37.28 71 ASN A CA 1
ATOM 583 C C . ASN A 1 71 ? -5.425 12.420 -8.320 1.00 37.28 71 ASN A C 1
ATOM 585 O O . ASN A 1 71 ? -5.041 13.458 -8.862 1.00 37.28 71 ASN A O 1
ATOM 589 N N . GLY A 1 72 ? -4.834 11.250 -8.587 1.00 39.44 72 GLY A N 1
ATOM 590 C CA . GLY A 1 72 ? -3.831 11.088 -9.652 1.00 39.44 72 GLY A CA 1
ATOM 591 C C . GLY A 1 72 ? -2.466 11.732 -9.376 1.00 39.44 72 GLY A C 1
ATOM 592 O O . GLY A 1 72 ? -1.616 11.766 -10.266 1.00 39.44 72 GLY A O 1
ATOM 593 N N . LYS A 1 73 ? -2.217 12.210 -8.150 1.00 39.59 73 LYS A N 1
ATOM 594 C CA . LYS A 1 73 ? -0.885 12.600 -7.674 1.00 39.59 73 LYS A CA 1
ATOM 595 C C . LYS A 1 73 ? -0.444 11.611 -6.597 1.00 39.59 73 LYS A C 1
ATOM 597 O O . LYS A 1 73 ? -1.182 11.329 -5.660 1.00 39.59 73 LYS A O 1
ATOM 602 N N . ALA A 1 74 ? 0.760 11.057 -6.746 1.00 41.44 74 ALA A N 1
ATOM 603 C CA . ALA A 1 74 ? 1.355 10.164 -5.756 1.00 41.44 74 ALA A CA 1
ATOM 604 C C . ALA A 1 74 ? 1.640 10.953 -4.468 1.00 41.44 74 ALA A C 1
ATOM 606 O O . ALA A 1 74 ? 2.672 11.617 -4.355 1.00 41.44 74 ALA A O 1
ATOM 607 N N . SER A 1 75 ? 0.721 10.914 -3.506 1.00 39.94 75 SER A N 1
ATOM 608 C CA . SER A 1 75 ? 0.942 11.471 -2.181 1.00 39.94 75 SER A CA 1
ATOM 609 C C . SER A 1 75 ? 1.675 10.439 -1.322 1.00 39.94 75 SER A C 1
ATOM 611 O O . SER A 1 75 ? 1.225 9.334 -1.026 1.00 39.94 75 SER A O 1
ATOM 613 N N . THR A 1 76 ? 2.881 10.813 -0.912 1.00 39.41 76 THR A N 1
ATOM 614 C CA . THR A 1 76 ? 3.477 10.258 0.297 1.00 39.41 76 THR A CA 1
ATOM 615 C C . THR A 1 76 ? 2.537 10.597 1.441 1.00 39.41 76 THR A C 1
ATOM 617 O O . THR A 1 76 ? 2.409 11.771 1.762 1.00 39.41 76 THR A O 1
ATOM 620 N N . LEU A 1 77 ? 1.909 9.613 2.077 1.00 43.91 77 LEU A N 1
ATOM 621 C CA . LEU A 1 77 ? 1.276 9.828 3.376 1.00 43.91 77 LEU A CA 1
ATOM 622 C C . LEU A 1 77 ? 2.373 9.906 4.447 1.00 43.91 77 LEU A C 1
ATOM 624 O O . LEU A 1 77 ? 2.581 9.022 5.270 1.00 43.91 77 LEU A O 1
ATOM 628 N N . SER A 1 78 ? 3.109 11.009 4.435 1.00 41.09 78 SER A N 1
ATOM 629 C CA . SER A 1 78 ? 3.093 11.822 5.639 1.00 41.09 78 SER A CA 1
ATOM 630 C C . SER A 1 78 ? 1.746 12.542 5.605 1.00 41.09 78 SER A C 1
ATOM 632 O O . SER A 1 78 ? 1.310 12.964 4.540 1.00 41.09 78 SER A O 1
ATOM 634 N N . MET A 1 79 ? 1.028 12.636 6.717 1.00 40.81 79 MET A N 1
ATOM 635 C CA . MET A 1 79 ? -0.229 13.391 6.796 1.00 40.81 79 MET A CA 1
ATOM 636 C C . MET A 1 79 ? 0.003 14.890 6.538 1.00 40.81 79 MET A C 1
ATOM 638 O O . MET A 1 79 ? 0.015 15.695 7.462 1.00 40.81 79 MET A O 1
ATOM 642 N N . LEU A 1 80 ? 0.250 15.278 5.289 1.00 37.72 80 LEU A N 1
ATOM 643 C CA . LEU A 1 80 ? 0.740 16.605 4.917 1.00 37.72 80 LEU A CA 1
ATOM 644 C C . LEU A 1 80 ? -0.357 17.561 4.437 1.00 37.72 80 LEU A C 1
ATOM 646 O O . LEU A 1 80 ? -0.040 18.611 3.893 1.00 37.72 80 LEU A O 1
ATOM 650 N N . TYR A 1 81 ? -1.631 17.258 4.687 1.00 38.12 81 TYR A N 1
ATOM 651 C CA . TYR A 1 81 ? -2.724 18.199 4.424 1.00 38.12 81 TYR A CA 1
ATOM 652 C C . TYR A 1 81 ? -3.765 18.212 5.543 1.00 38.12 81 TYR A C 1
ATOM 654 O O . TYR A 1 81 ? -4.932 17.934 5.308 1.00 38.12 81 TYR A O 1
ATOM 662 N N . GLY A 1 82 ? -3.349 18.521 6.778 1.00 46.47 82 GLY A N 1
ATOM 663 C CA . GLY A 1 82 ? -4.232 19.052 7.835 1.00 46.47 82 GLY A CA 1
ATOM 664 C C . GLY A 1 82 ? -5.480 18.235 8.208 1.00 46.47 82 GLY A C 1
ATOM 665 O O . GLY A 1 82 ? -6.354 18.750 8.898 1.00 46.47 82 GLY A O 1
ATOM 666 N N . SER A 1 83 ? -5.589 16.988 7.755 1.00 53.06 83 SER A N 1
ATOM 667 C CA . SER A 1 83 ? -6.757 16.135 7.922 1.00 53.06 83 SER A CA 1
ATOM 668 C C . SER A 1 83 ? -6.324 14.824 8.568 1.00 53.06 83 SER A C 1
ATOM 670 O O . SER A 1 83 ? -5.387 14.155 8.136 1.00 53.06 83 SER A O 1
ATOM 672 N N . ASN A 1 84 ? -7.007 14.473 9.656 1.00 71.62 84 ASN A N 1
ATOM 673 C CA . ASN A 1 84 ? -6.723 13.284 10.465 1.00 71.62 84 ASN A CA 1
ATOM 674 C C . ASN A 1 84 ? -7.223 11.985 9.814 1.00 71.62 84 ASN A C 1
ATOM 676 O O . ASN A 1 84 ? -7.225 10.932 10.450 1.00 71.62 84 ASN A O 1
ATOM 680 N N . TYR A 1 85 ? -7.687 12.054 8.565 1.00 77.50 85 TYR A N 1
ATOM 681 C CA . TYR A 1 85 ? -8.245 10.929 7.838 1.00 77.50 85 TYR A CA 1
ATOM 682 C C . TYR A 1 85 ? -8.091 11.097 6.324 1.00 77.50 85 TYR A C 1
ATOM 684 O O . TYR A 1 85 ? -7.918 12.198 5.813 1.00 77.50 85 TYR A O 1
ATOM 692 N N . THR A 1 86 ? -8.179 9.982 5.612 1.00 83.25 86 THR A N 1
ATOM 693 C CA . THR A 1 86 ? -8.177 9.875 4.149 1.00 83.25 86 THR A CA 1
ATOM 694 C C . THR A 1 86 ? -8.825 8.539 3.762 1.00 83.25 86 THR A C 1
ATOM 696 O O . THR A 1 86 ? -9.207 7.760 4.638 1.00 83.25 86 THR A O 1
ATOM 699 N N . SER A 1 87 ? -8.982 8.249 2.475 1.00 84.50 87 SER A N 1
ATOM 700 C CA . SER A 1 87 ? -9.600 7.011 1.992 1.00 84.50 87 SER A CA 1
ATOM 701 C C . SER A 1 87 ? -8.746 6.331 0.932 1.00 84.50 87 SER A C 1
ATOM 703 O O . SER A 1 87 ? -8.171 7.011 0.088 1.00 84.50 87 SER A O 1
ATOM 705 N N . HIS A 1 88 ? -8.706 4.999 0.939 1.00 86.19 88 HIS A N 1
ATOM 706 C CA . HIS A 1 88 ? -8.012 4.196 -0.073 1.00 86.19 88 HIS A CA 1
ATOM 707 C C . HIS A 1 88 ? -9.004 3.320 -0.835 1.00 86.19 88 HIS A C 1
ATOM 709 O O . HIS A 1 88 ? -9.782 2.596 -0.211 1.00 86.19 88 HIS A O 1
ATOM 715 N N . ASP A 1 89 ? -8.951 3.370 -2.166 1.00 87.31 89 ASP A N 1
ATOM 716 C CA . ASP A 1 89 ? -9.753 2.531 -3.058 1.00 87.31 89 ASP A CA 1
ATOM 717 C C . ASP A 1 89 ? -8.954 1.296 -3.505 1.00 87.31 89 ASP A C 1
ATOM 719 O O . ASP A 1 89 ? -8.013 1.390 -4.299 1.00 87.31 89 ASP A O 1
ATOM 723 N N . PHE A 1 90 ? -9.359 0.119 -3.029 1.00 87.81 90 PHE A N 1
ATOM 724 C CA . PHE A 1 90 ? -8.745 -1.165 -3.362 1.00 87.81 90 PHE A CA 1
ATOM 725 C C . PHE A 1 90 ? -8.974 -1.614 -4.806 1.00 87.81 90 PHE A C 1
ATOM 727 O O . PHE A 1 90 ? -8.276 -2.523 -5.256 1.00 87.81 90 PHE A O 1
ATOM 734 N N . ASN A 1 91 ? -9.842 -0.946 -5.576 1.00 85.25 91 ASN A N 1
ATOM 735 C CA . ASN A 1 91 ? -9.903 -1.140 -7.028 1.00 85.25 91 ASN A CA 1
ATOM 736 C C . ASN A 1 91 ? -8.590 -0.725 -7.719 1.00 85.25 91 ASN A C 1
ATOM 738 O O . ASN A 1 91 ? -8.263 -1.226 -8.793 1.00 85.25 91 ASN A O 1
ATOM 742 N N . THR A 1 92 ? -7.805 0.169 -7.101 1.00 83.31 92 THR A N 1
ATOM 743 C CA . THR A 1 92 ? -6.487 0.585 -7.617 1.00 83.31 92 THR A CA 1
ATOM 744 C C . THR A 1 92 ? -5.364 -0.391 -7.271 1.00 83.31 92 THR A C 1
ATOM 746 O O . THR A 1 92 ? -4.335 -0.413 -7.955 1.00 83.31 92 THR A O 1
ATOM 749 N N . GLY A 1 93 ? -5.569 -1.224 -6.248 1.00 87.88 93 GLY A N 1
ATOM 750 C CA . GLY A 1 93 ? -4.628 -2.219 -5.749 1.00 87.88 93 GLY A CA 1
ATOM 751 C C . GLY A 1 93 ? -4.511 -2.224 -4.222 1.00 87.88 93 GLY A C 1
ATOM 752 O O . GLY A 1 93 ? -5.179 -1.471 -3.510 1.00 87.88 93 GLY A O 1
ATOM 753 N N . ALA A 1 94 ? -3.646 -3.105 -3.718 1.00 91.88 94 ALA A N 1
ATOM 754 C CA . ALA A 1 94 ? -3.386 -3.255 -2.287 1.00 91.88 94 ALA A CA 1
ATOM 755 C C . ALA A 1 94 ? -2.800 -1.977 -1.656 1.00 91.88 94 ALA A C 1
ATOM 757 O O . ALA A 1 94 ? -2.182 -1.150 -2.330 1.00 91.88 94 ALA A O 1
ATOM 758 N N . LEU A 1 95 ? -2.970 -1.836 -0.342 1.00 91.00 95 LEU A N 1
ATOM 759 C CA . LEU A 1 95 ? -2.449 -0.706 0.420 1.00 91.00 95 LEU A CA 1
ATOM 760 C C . LEU A 1 95 ? -0.975 -0.940 0.768 1.00 91.00 95 LEU A C 1
ATOM 762 O O . LEU A 1 95 ? -0.648 -1.925 1.430 1.00 91.00 95 LEU A O 1
ATOM 766 N N . ALA A 1 96 ? -0.096 -0.022 0.361 1.00 90.06 96 ALA A N 1
ATOM 767 C CA . ALA A 1 96 ? 1.319 -0.048 0.719 1.00 90.06 96 ALA A CA 1
ATOM 768 C C . ALA A 1 96 ? 1.566 0.678 2.050 1.00 90.06 96 ALA A C 1
ATOM 770 O O . ALA A 1 96 ? 1.217 1.850 2.211 1.00 90.06 96 ALA A O 1
ATOM 771 N N . VAL A 1 97 ? 2.208 -0.010 2.995 1.00 88.75 97 VAL A N 1
ATOM 772 C CA . VAL A 1 97 ? 2.554 0.528 4.317 1.00 88.75 97 VAL A CA 1
ATOM 773 C C . VAL A 1 97 ? 4.016 0.221 4.619 1.00 88.75 97 VAL A C 1
ATOM 775 O O . VAL A 1 97 ? 4.444 -0.923 4.492 1.00 88.75 97 VAL A O 1
ATOM 778 N N . ASN A 1 98 ? 4.784 1.232 5.018 1.00 85.31 98 ASN A N 1
ATOM 779 C CA . ASN A 1 98 ? 6.129 1.069 5.553 1.00 85.31 98 ASN A CA 1
ATOM 780 C C . ASN A 1 98 ? 6.072 1.058 7.082 1.00 85.31 98 ASN A C 1
ATOM 782 O O . ASN A 1 98 ? 5.577 2.003 7.698 1.00 85.31 98 ASN A O 1
ATOM 786 N N . THR A 1 99 ? 6.599 0.009 7.694 1.00 76.75 99 THR A N 1
ATOM 787 C CA . THR A 1 99 ? 6.768 -0.087 9.145 1.00 76.75 99 THR A CA 1
ATOM 788 C C . THR A 1 99 ? 8.187 -0.570 9.402 1.00 76.75 99 THR A C 1
ATOM 790 O O . THR A 1 99 ? 8.611 -1.547 8.795 1.00 76.75 99 THR A O 1
ATOM 793 N N . ASN A 1 100 ? 8.941 0.116 10.266 1.00 74.00 100 ASN A N 1
ATOM 794 C CA . ASN A 1 100 ? 10.312 -0.271 10.631 1.00 74.00 100 ASN A CA 1
ATOM 795 C C . ASN A 1 100 ? 11.246 -0.553 9.434 1.00 74.00 100 ASN A C 1
ATOM 797 O O . ASN A 1 100 ? 11.972 -1.544 9.422 1.00 74.00 100 ASN A O 1
ATOM 801 N N . ASN A 1 101 ? 11.242 0.326 8.424 1.00 73.62 101 ASN A N 1
ATOM 802 C CA . ASN A 1 101 ? 12.041 0.202 7.193 1.00 73.62 101 ASN A CA 1
ATOM 803 C C . ASN A 1 101 ? 11.692 -1.008 6.311 1.00 73.62 101 ASN A C 1
ATOM 805 O O . ASN A 1 101 ? 12.456 -1.356 5.411 1.00 73.62 101 ASN A O 1
ATOM 809 N N . GLU A 1 102 ? 10.529 -1.620 6.517 1.00 83.00 102 GLU A N 1
ATOM 810 C CA . GLU A 1 102 ? 10.021 -2.704 5.686 1.00 83.00 102 GLU A CA 1
ATOM 811 C C . GLU A 1 102 ? 8.685 -2.301 5.070 1.00 83.00 102 GLU A C 1
ATOM 813 O O . GLU A 1 102 ? 7.764 -1.836 5.743 1.00 83.00 102 GLU A O 1
ATOM 818 N N . TRP A 1 103 ? 8.585 -2.467 3.755 1.00 89.31 103 TRP A N 1
ATOM 819 C CA . TRP A 1 103 ? 7.354 -2.239 3.013 1.00 89.31 103 TRP A CA 1
ATOM 820 C C . TRP A 1 103 ? 6.499 -3.505 3.047 1.00 89.31 103 TRP A C 1
ATOM 822 O O . TRP A 1 103 ? 6.994 -4.600 2.799 1.00 89.31 103 TRP A O 1
ATOM 832 N N . ALA A 1 104 ? 5.206 -3.368 3.314 1.00 91.75 104 ALA A N 1
ATOM 833 C CA . ALA A 1 104 ? 4.245 -4.460 3.269 1.00 91.75 104 ALA A CA 1
ATOM 834 C C . ALA A 1 104 ? 2.966 -4.028 2.549 1.00 91.75 104 ALA A C 1
ATOM 836 O O . ALA A 1 104 ? 2.541 -2.874 2.638 1.00 91.75 104 ALA A O 1
ATOM 837 N N . LEU A 1 105 ? 2.355 -4.977 1.842 1.00 92.69 105 LEU A N 1
ATOM 838 C CA . LEU A 1 105 ? 1.076 -4.796 1.167 1.00 92.69 105 LEU A CA 1
ATOM 839 C C . LEU A 1 105 ? -0.041 -5.415 2.000 1.00 92.69 105 LEU A C 1
ATOM 841 O O . LEU A 1 105 ? 0.097 -6.539 2.485 1.00 92.69 105 LEU A O 1
ATOM 845 N N . TYR A 1 106 ? -1.150 -4.696 2.135 1.00 92.88 106 TYR A N 1
ATOM 846 C CA . TYR A 1 106 ? -2.341 -5.141 2.853 1.00 92.88 106 TYR A CA 1
ATOM 847 C C . TYR A 1 106 ? -3.548 -5.169 1.920 1.00 92.88 106 TYR A C 1
ATOM 849 O O . TYR A 1 106 ? -3.675 -4.305 1.053 1.00 92.88 106 TYR A O 1
ATOM 857 N N . ASP A 1 107 ? -4.424 -6.157 2.091 1.00 92.8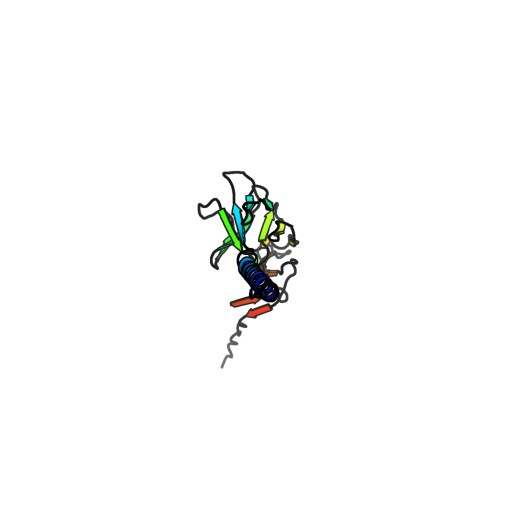8 107 ASP A N 1
ATOM 858 C CA . ASP A 1 107 ? -5.734 -6.176 1.438 1.00 92.88 107 ASP A CA 1
ATOM 859 C C . ASP A 1 107 ? -6.775 -5.367 2.222 1.00 92.88 107 ASP A C 1
ATOM 861 O O . ASP A 1 107 ? -6.506 -4.871 3.317 1.00 92.88 107 ASP A O 1
ATOM 865 N N . ILE A 1 108 ? -7.983 -5.266 1.664 1.00 92.12 108 ILE A N 1
ATOM 866 C CA . ILE A 1 108 ? -9.114 -4.536 2.247 1.00 92.12 108 ILE A CA 1
ATOM 867 C C . ILE A 1 108 ? -9.547 -5.045 3.626 1.00 92.12 108 ILE A C 1
ATOM 869 O O . ILE A 1 108 ? -10.131 -4.301 4.412 1.00 92.12 108 ILE A O 1
ATOM 873 N N . THR A 1 109 ? -9.242 -6.299 3.951 1.00 92.81 109 THR A N 1
ATOM 874 C CA . THR A 1 109 ? -9.559 -6.891 5.255 1.00 92.81 109 THR A CA 1
ATOM 875 C C . THR A 1 109 ? -8.521 -6.541 6.318 1.00 92.81 109 THR A C 1
ATOM 877 O O . THR A 1 109 ? -8.692 -6.906 7.478 1.00 92.81 109 THR A O 1
ATOM 880 N N . GLY A 1 110 ? -7.441 -5.845 5.943 1.00 91.31 110 GLY A N 1
ATOM 881 C CA . GLY A 1 110 ? -6.315 -5.565 6.827 1.00 91.31 110 GLY A CA 1
ATOM 882 C C . GLY A 1 110 ? -5.324 -6.724 6.939 1.00 91.31 110 GLY A C 1
ATOM 883 O O . GLY A 1 110 ? -4.383 -6.660 7.740 1.00 91.31 110 GLY A O 1
ATOM 884 N N . LYS A 1 111 ? -5.493 -7.789 6.144 1.00 92.56 111 LYS A N 1
ATOM 885 C CA . LYS A 1 111 ? -4.557 -8.912 6.098 1.00 92.56 111 LYS A CA 1
ATOM 886 C C . LYS A 1 111 ? -3.330 -8.517 5.281 1.00 92.56 111 LYS A C 1
ATOM 888 O O . LYS A 1 111 ? -3.433 -7.944 4.198 1.00 92.56 111 LYS A O 1
ATOM 893 N N . ARG A 1 112 ? -2.145 -8.845 5.801 1.00 92.56 112 ARG A N 1
ATOM 894 C CA . ARG A 1 112 ? -0.881 -8.676 5.074 1.00 92.56 112 ARG A CA 1
ATOM 895 C C . ARG A 1 112 ? -0.817 -9.693 3.934 1.00 92.56 112 ARG A C 1
ATOM 897 O O . ARG A 1 112 ? -0.930 -10.892 4.176 1.00 92.56 112 ARG A O 1
ATOM 904 N N . LEU A 1 113 ? -0.621 -9.207 2.715 1.00 91.44 113 LEU A N 1
ATOM 905 C CA . LEU A 1 113 ? -0.476 -10.017 1.508 1.00 91.44 113 LEU A CA 1
ATOM 906 C C . LEU A 1 113 ? 0.977 -10.420 1.275 1.00 91.44 113 LEU A C 1
ATOM 908 O O . LEU A 1 113 ? 1.270 -11.594 1.085 1.00 91.44 113 LEU A O 1
ATOM 912 N N . THR A 1 114 ? 1.884 -9.445 1.301 1.00 91.94 114 THR A N 1
ATOM 913 C CA . THR A 1 114 ? 3.312 -9.679 1.077 1.00 91.94 114 THR A CA 1
ATOM 914 C C . THR A 1 114 ? 4.151 -8.632 1.791 1.00 91.94 114 THR A C 1
ATOM 916 O O . THR A 1 114 ? 3.709 -7.498 1.997 1.00 91.94 114 THR A O 1
ATOM 919 N N . THR A 1 115 ? 5.376 -9.009 2.134 1.00 92.12 115 THR A N 1
ATOM 920 C CA . THR A 1 115 ? 6.445 -8.069 2.473 1.00 92.12 115 THR A CA 1
ATOM 921 C C . THR A 1 115 ? 7.271 -7.819 1.214 1.00 92.12 115 THR A C 1
ATOM 923 O O . THR A 1 115 ? 7.446 -8.708 0.383 1.00 92.12 115 THR A O 1
ATOM 926 N N . ILE A 1 116 ? 7.748 -6.595 1.049 1.00 90.50 116 ILE A N 1
ATOM 927 C CA . ILE A 1 116 ? 8.571 -6.159 -0.071 1.00 90.50 116 ILE A CA 1
ATOM 928 C C . ILE A 1 116 ? 10.029 -6.112 0.388 1.00 90.50 116 ILE A C 1
ATOM 930 O O . ILE A 1 116 ? 10.33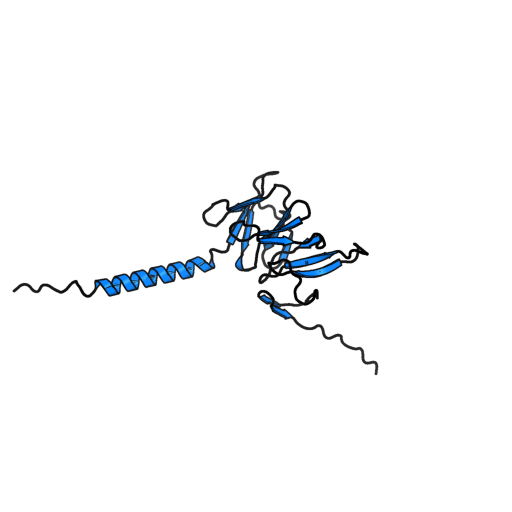9 -5.700 1.505 1.00 90.50 116 ILE A O 1
ATOM 934 N N . ASP A 1 117 ? 10.919 -6.560 -0.491 1.00 85.75 117 ASP A N 1
ATOM 935 C CA . ASP A 1 117 ? 12.357 -6.671 -0.250 1.00 85.75 117 ASP A CA 1
ATOM 936 C C . ASP A 1 117 ? 12.997 -5.318 0.141 1.00 85.75 117 ASP A C 1
ATOM 938 O O . ASP A 1 117 ? 12.673 -4.269 -0.423 1.00 85.75 117 ASP A O 1
ATOM 942 N N . LYS A 1 118 ? 13.954 -5.348 1.079 1.00 84.06 118 LYS A N 1
ATOM 943 C CA . LYS A 1 118 ? 14.685 -4.173 1.591 1.00 84.06 118 LYS A CA 1
ATOM 944 C C . LYS A 1 118 ? 15.501 -3.443 0.527 1.00 84.06 118 LYS A C 1
ATOM 946 O O . LYS A 1 118 ? 15.840 -2.277 0.718 1.00 84.06 118 LYS A O 1
ATOM 951 N N . LYS A 1 119 ? 15.789 -4.084 -0.611 1.00 85.81 119 LYS A N 1
ATOM 952 C CA . LYS A 1 119 ? 16.436 -3.420 -1.756 1.00 85.81 119 LYS A CA 1
ATOM 953 C C . LYS A 1 119 ? 15.598 -2.286 -2.354 1.00 85.81 119 LYS A C 1
ATOM 955 O O . LYS A 1 119 ? 16.131 -1.478 -3.118 1.00 85.81 119 LYS A O 1
ATOM 960 N N . TYR A 1 120 ? 14.305 -2.208 -2.031 1.00 86.69 120 TYR A N 1
ATOM 961 C CA . TYR A 1 120 ? 13.441 -1.103 -2.432 1.00 86.69 120 TYR A CA 1
ATOM 962 C C . TYR A 1 120 ? 13.341 -0.062 -1.314 1.00 86.69 120 TYR A C 1
ATOM 964 O O . TYR A 1 120 ? 12.698 -0.279 -0.290 1.00 86.69 120 TYR A O 1
ATOM 972 N N . SER A 1 121 ? 13.946 1.107 -1.526 1.00 84.38 121 SER A N 1
ATOM 973 C CA . SER A 1 121 ? 13.909 2.215 -0.561 1.00 84.38 121 SER A CA 1
ATOM 974 C C . SER A 1 121 ? 12.575 2.951 -0.547 1.00 84.38 121 SER A C 1
ATOM 976 O O . SER A 1 121 ? 12.220 3.591 0.441 1.00 84.38 121 SER A O 1
ATOM 978 N N . TYR A 1 122 ? 11.820 2.866 -1.638 1.00 85.19 122 TYR A N 1
ATOM 979 C CA . TYR A 1 122 ? 10.542 3.543 -1.785 1.00 85.19 122 TYR A CA 1
ATOM 980 C C . TYR A 1 122 ? 9.559 2.667 -2.546 1.00 85.19 122 TYR A C 1
ATOM 982 O O . TYR A 1 122 ? 9.922 2.054 -3.552 1.00 85.19 122 TYR A O 1
ATOM 990 N N . LEU A 1 123 ? 8.310 2.695 -2.089 1.00 86.31 123 LEU A N 1
ATOM 991 C CA . LEU A 1 123 ? 7.161 2.131 -2.770 1.00 86.31 123 LEU A CA 1
ATOM 992 C C . LEU A 1 123 ? 6.080 3.208 -2.857 1.00 86.31 123 LEU A C 1
ATOM 994 O O . LEU A 1 123 ? 5.687 3.798 -1.849 1.00 86.31 123 LEU A O 1
ATOM 998 N N . GLY A 1 124 ? 5.639 3.500 -4.073 1.00 82.50 124 GLY A N 1
ATOM 999 C CA . GLY A 1 124 ? 4.504 4.374 -4.310 1.00 82.50 124 GLY A CA 1
ATOM 1000 C C . GLY A 1 124 ? 3.193 3.605 -4.248 1.00 82.50 124 GLY A C 1
ATOM 1001 O O . GLY A 1 124 ? 3.159 2.378 -4.181 1.00 82.50 124 GLY A O 1
ATOM 1002 N N . SER A 1 125 ? 2.105 4.353 -4.272 1.00 81.75 125 SER A N 1
ATOM 1003 C CA . SER A 1 125 ? 0.749 3.823 -4.204 1.00 81.75 125 SER A CA 1
ATOM 1004 C C . SER A 1 125 ? 0.368 3.060 -5.481 1.00 81.75 125 SER A C 1
ATOM 1006 O O . SER A 1 125 ? 0.894 3.337 -6.563 1.00 81.75 125 SER A O 1
ATOM 1008 N N . ALA A 1 126 ? -0.553 2.103 -5.352 1.00 84.50 126 ALA A N 1
ATOM 1009 C CA . ALA A 1 126 ? -0.951 1.245 -6.459 1.00 84.50 126 ALA A CA 1
ATOM 1010 C C . ALA A 1 126 ? -1.685 2.015 -7.569 1.00 84.50 126 ALA A C 1
ATOM 1012 O O . ALA A 1 126 ? -2.474 2.923 -7.312 1.00 84.50 126 ALA A O 1
ATOM 1013 N N . THR A 1 127 ? -1.460 1.633 -8.823 1.00 79.69 127 THR A N 1
ATOM 1014 C CA . THR A 1 127 ? -2.279 2.053 -9.968 1.00 79.69 127 THR A CA 1
ATOM 1015 C C . THR A 1 127 ? -2.487 0.852 -10.878 1.00 79.69 127 THR A C 1
ATOM 1017 O O . THR A 1 127 ? -1.526 0.302 -11.413 1.00 79.69 127 THR A O 1
ATOM 1020 N N . GLY A 1 128 ? -3.738 0.404 -11.019 1.00 80.62 128 GLY A N 1
ATOM 1021 C CA . GLY A 1 128 ? -4.064 -0.799 -11.789 1.00 80.62 128 GLY A CA 1
ATOM 1022 C C . GLY A 1 128 ? -3.392 -2.068 -11.252 1.00 80.62 128 GLY A C 1
ATOM 1023 O O . GLY A 1 128 ? -3.024 -2.939 -12.034 1.00 80.62 128 GLY A O 1
ATOM 1024 N N . GLY A 1 129 ? -3.171 -2.157 -9.936 1.00 84.50 129 GLY A N 1
ATOM 1025 C CA . GLY A 1 129 ? -2.519 -3.298 -9.284 1.00 84.50 129 GLY A CA 1
ATOM 1026 C C . GLY A 1 129 ? -0.986 -3.298 -9.331 1.00 84.50 129 GLY A C 1
ATOM 1027 O O . GLY A 1 129 ? -0.372 -4.269 -8.882 1.00 84.50 129 GLY A O 1
ATOM 1028 N N . LEU A 1 130 ? -0.365 -2.233 -9.846 1.00 87.69 130 LEU A N 1
ATOM 1029 C CA . LEU A 1 130 ? 1.088 -2.078 -9.906 1.00 87.69 130 LEU A CA 1
ATOM 1030 C C . LEU A 1 130 ? 1.592 -0.973 -8.988 1.00 87.69 130 LEU A C 1
ATOM 1032 O O . LEU A 1 130 ? 0.967 0.076 -8.861 1.00 87.69 130 LEU A O 1
ATOM 1036 N N . PHE A 1 131 ? 2.775 -1.190 -8.424 1.00 87.00 131 PHE A N 1
ATOM 1037 C CA . PHE A 1 131 ? 3.431 -0.283 -7.495 1.00 87.00 131 PHE A CA 1
ATOM 1038 C C . PHE A 1 131 ? 4.724 0.250 -8.116 1.00 87.00 131 PHE A C 1
ATOM 1040 O O . PHE A 1 131 ? 5.627 -0.540 -8.404 1.00 87.00 131 PHE A O 1
ATOM 1047 N N . PRO A 1 132 ? 4.868 1.568 -8.325 1.00 86.50 132 PRO A N 1
ATOM 1048 C CA . PRO A 1 132 ? 6.160 2.133 -8.680 1.00 86.50 132 PRO A CA 1
ATOM 1049 C C . PRO A 1 132 ? 7.107 1.999 -7.483 1.00 86.50 132 PRO A C 1
ATOM 1051 O O . PRO A 1 132 ? 6.754 2.365 -6.364 1.00 86.50 132 PRO A O 1
ATOM 1054 N N . ALA A 1 133 ? 8.317 1.497 -7.708 1.00 87.81 133 ALA A N 1
ATOM 1055 C CA . ALA A 1 133 ? 9.302 1.288 -6.654 1.00 87.81 133 ALA A CA 1
ATOM 1056 C C . ALA A 1 133 ? 10.659 1.882 -7.028 1.00 87.81 133 ALA A C 1
ATOM 1058 O O . ALA A 1 133 ? 11.048 1.909 -8.198 1.00 87.81 133 ALA A O 1
ATOM 1059 N N . THR A 1 134 ? 11.402 2.326 -6.019 1.00 86.50 134 THR A N 1
ATOM 1060 C CA . THR A 1 134 ? 12.790 2.769 -6.168 1.00 86.50 134 THR A CA 1
ATOM 1061 C C . THR A 1 134 ? 13.701 1.691 -5.618 1.00 86.50 134 THR A C 1
ATOM 1063 O O . THR A 1 134 ? 13.746 1.462 -4.413 1.00 86.50 134 THR A O 1
ATOM 1066 N N . LYS A 1 135 ? 14.435 1.033 -6.511 1.00 86.69 135 LYS A N 1
ATOM 1067 C CA . LYS A 1 135 ? 15.458 0.047 -6.178 1.00 86.69 135 LYS A CA 1
ATOM 1068 C C . LYS A 1 135 ? 16.788 0.752 -5.940 1.00 86.69 135 LYS A C 1
ATOM 1070 O O . LYS A 1 135 ? 17.248 1.508 -6.804 1.00 86.69 135 LYS A O 1
ATOM 1075 N N . LEU A 1 136 ? 17.398 0.504 -4.787 1.00 81.44 136 LEU A N 1
ATOM 1076 C CA . LEU A 1 136 ? 18.746 0.971 -4.483 1.00 81.44 136 LEU A CA 1
ATOM 1077 C C . LEU A 1 136 ? 19.761 0.178 -5.307 1.00 81.44 136 LEU A C 1
ATOM 1079 O O . LEU A 1 136 ? 19.620 -1.030 -5.488 1.00 81.44 136 LEU A O 1
ATOM 1083 N N . ASN A 1 137 ? 20.786 0.855 -5.820 1.00 79.75 137 ASN A N 1
ATOM 1084 C CA . ASN A 1 137 ? 21.937 0.165 -6.381 1.00 79.75 137 ASN A CA 1
ATOM 1085 C C . ASN A 1 137 ? 22.878 -0.233 -5.236 1.00 79.75 137 ASN A C 1
ATOM 1087 O O . ASN A 1 137 ? 23.369 0.632 -4.512 1.00 79.75 137 ASN A O 1
ATOM 1091 N N . GLU A 1 138 ? 23.128 -1.535 -5.102 1.00 73.06 138 GLU A N 1
ATOM 1092 C CA . GLU A 1 138 ? 23.962 -2.112 -4.039 1.00 73.06 138 GLU A CA 1
ATOM 1093 C C . GLU A 1 138 ? 25.393 -1.553 -4.037 1.00 73.06 138 GLU A C 1
ATOM 1095 O O . GLU A 1 138 ? 25.976 -1.346 -2.978 1.00 73.06 138 GLU A O 1
ATOM 1100 N N . SER A 1 139 ? 25.948 -1.242 -5.211 1.00 76.88 139 SER A N 1
ATOM 1101 C CA . SER A 1 139 ? 27.314 -0.725 -5.358 1.00 76.88 139 SER A CA 1
ATOM 1102 C C . SER A 1 139 ? 27.404 0.805 -5.307 1.00 76.88 139 SER A C 1
ATOM 1104 O O . SER A 1 139 ? 28.490 1.351 -5.128 1.00 76.88 139 SER A O 1
ATOM 1106 N N . ASN A 1 140 ? 26.296 1.528 -5.504 1.00 76.06 140 ASN A N 1
ATOM 1107 C CA . ASN A 1 140 ? 26.270 2.988 -5.421 1.00 76.06 140 ASN A CA 1
ATOM 1108 C C . ASN A 1 140 ? 24.880 3.496 -4.998 1.00 76.06 140 ASN A C 1
ATOM 1110 O O . ASN A 1 140 ? 24.048 3.755 -5.867 1.00 76.06 140 ASN A O 1
ATOM 1114 N N . PRO A 1 141 ? 24.637 3.751 -3.703 1.00 65.75 141 PRO A N 1
ATOM 1115 C CA . PRO A 1 141 ? 23.324 4.163 -3.201 1.00 65.75 141 PRO A CA 1
ATOM 1116 C C . PRO A 1 141 ? 22.855 5.539 -3.708 1.00 65.75 141 PRO A C 1
ATOM 1118 O O . PRO A 1 141 ? 21.679 5.869 -3.568 1.00 65.75 141 PRO A O 1
ATOM 1121 N N . LYS A 1 142 ? 23.729 6.339 -4.346 1.00 68.00 142 LYS A N 1
ATOM 1122 C CA . LYS A 1 142 ? 23.332 7.574 -5.053 1.00 68.00 142 LYS A CA 1
ATOM 1123 C C . LYS A 1 142 ? 22.712 7.296 -6.428 1.00 68.00 142 LYS A C 1
ATOM 1125 O O . LYS A 1 142 ? 22.117 8.192 -7.021 1.00 68.00 142 LYS A O 1
ATOM 1130 N N . LYS A 1 143 ? 22.849 6.073 -6.948 1.00 73.56 143 LYS A N 1
ATOM 1131 C CA . LYS A 1 143 ? 22.164 5.594 -8.151 1.00 73.56 143 LYS A CA 1
ATOM 1132 C C . LYS A 1 143 ? 20.966 4.752 -7.732 1.00 73.56 143 LYS A C 1
ATOM 1134 O O . LYS A 1 143 ? 21.088 3.795 -6.975 1.00 73.56 143 LYS A O 1
ATOM 1139 N N . PHE A 1 144 ? 19.806 5.087 -8.273 1.00 77.25 144 PHE A N 1
ATOM 1140 C CA . PHE A 1 144 ? 18.582 4.332 -8.058 1.00 77.25 144 PHE A CA 1
ATOM 1141 C C . PHE A 1 144 ? 17.942 3.976 -9.393 1.00 77.25 144 PHE A C 1
ATOM 1143 O O . PHE A 1 144 ? 18.081 4.699 -10.381 1.00 77.25 144 PHE A O 1
ATOM 1150 N N . THR A 1 145 ? 17.236 2.849 -9.415 1.00 82.62 145 THR A N 1
ATOM 1151 C CA . THR A 1 145 ? 16.458 2.414 -10.577 1.00 82.62 145 THR A CA 1
ATOM 1152 C C . THR A 1 145 ? 14.986 2.440 -10.211 1.00 82.62 145 THR A C 1
ATOM 1154 O O . THR A 1 145 ? 14.585 1.855 -9.208 1.00 82.62 145 THR A O 1
ATOM 1157 N N . SER A 1 146 ? 14.170 3.122 -11.011 1.00 82.31 146 SER A N 1
ATOM 1158 C CA . SER A 1 146 ? 12.718 3.034 -10.867 1.00 82.31 146 SER A CA 1
ATOM 1159 C C . SER A 1 146 ? 12.206 1.793 -11.593 1.00 82.31 146 SER A C 1
ATOM 1161 O O . SER A 1 146 ? 12.461 1.640 -12.788 1.00 82.31 146 SER A O 1
ATOM 1163 N N . VAL A 1 147 ? 11.456 0.955 -10.887 1.00 87.38 147 VAL A N 1
ATOM 1164 C CA . VAL A 1 147 ? 10.831 -0.269 -11.407 1.00 87.38 147 VAL A CA 1
ATOM 1165 C C . VAL A 1 147 ? 9.336 -0.285 -11.078 1.00 87.38 147 VAL A C 1
ATOM 1167 O O . VAL A 1 147 ? 8.841 0.602 -10.380 1.00 87.38 147 VAL A O 1
ATOM 1170 N N . PHE A 1 148 ? 8.621 -1.296 -11.567 1.00 87.75 148 PHE A N 1
ATOM 1171 C CA . PHE A 1 148 ? 7.243 -1.584 -11.173 1.00 87.75 148 PHE A CA 1
ATOM 1172 C C . PHE A 1 148 ? 7.172 -2.959 -10.519 1.00 87.75 148 PHE A C 1
ATOM 1174 O O . PHE A 1 148 ? 7.762 -3.908 -11.037 1.00 87.75 148 PHE A O 1
ATOM 1181 N N . LEU A 1 149 ? 6.440 -3.058 -9.412 1.00 89.50 149 LEU A N 1
ATOM 1182 C CA . LEU A 1 149 ? 6.151 -4.307 -8.716 1.00 89.50 149 LEU A CA 1
ATOM 1183 C C . LEU A 1 149 ? 4.669 -4.660 -8.866 1.00 89.50 149 LEU A C 1
ATOM 1185 O O . LEU A 1 149 ? 3.823 -3.768 -8.885 1.00 89.50 149 LEU A O 1
ATOM 1189 N N . ASN A 1 150 ? 4.346 -5.948 -8.940 1.00 90.00 150 ASN A N 1
ATOM 1190 C CA . ASN A 1 150 ? 2.967 -6.422 -8.799 1.00 90.00 150 ASN A CA 1
ATOM 1191 C C . ASN A 1 150 ? 2.598 -6.665 -7.320 1.00 90.00 150 ASN A C 1
ATOM 1193 O O . ASN A 1 150 ? 3.420 -6.488 -6.422 1.00 90.00 150 ASN A O 1
ATOM 1197 N N . ALA A 1 151 ? 1.364 -7.104 -7.055 1.00 87.38 151 ALA A N 1
ATOM 1198 C CA . ALA A 1 151 ? 0.877 -7.379 -5.697 1.00 87.38 151 ALA A CA 1
ATOM 1199 C C . ALA A 1 151 ? 1.618 -8.516 -4.957 1.00 87.38 151 ALA A C 1
ATOM 1201 O O . ALA A 1 151 ? 1.503 -8.619 -3.739 1.00 87.38 151 ALA A O 1
ATOM 1202 N N . ALA A 1 152 ? 2.390 -9.347 -5.667 1.00 89.88 152 ALA A N 1
ATOM 1203 C CA . ALA A 1 152 ? 3.273 -10.350 -5.069 1.00 89.88 152 ALA A CA 1
ATOM 1204 C C . ALA A 1 152 ? 4.680 -9.795 -4.762 1.00 89.88 152 ALA A C 1
ATOM 1206 O O . ALA A 1 152 ? 5.545 -10.528 -4.296 1.00 89.88 152 ALA A O 1
ATOM 1207 N N . GLY A 1 153 ? 4.933 -8.514 -5.052 1.00 89.12 153 GLY A N 1
ATOM 1208 C CA . GLY A 1 153 ? 6.238 -7.876 -4.884 1.00 89.12 153 GLY A CA 1
ATOM 1209 C C . GLY A 1 153 ? 7.255 -8.216 -5.975 1.00 89.12 153 GLY A C 1
ATOM 1210 O O . GLY A 1 153 ? 8.426 -7.866 -5.839 1.00 89.12 153 GLY A O 1
ATOM 1211 N N . ALA A 1 154 ? 6.837 -8.878 -7.056 1.00 90.44 154 ALA A N 1
ATOM 1212 C CA . ALA A 1 154 ? 7.722 -9.228 -8.161 1.00 90.44 154 ALA A CA 1
ATOM 1213 C C . ALA A 1 154 ? 7.877 -8.055 -9.139 1.00 90.44 154 ALA A C 1
ATOM 1215 O O . ALA A 1 154 ? 6.889 -7.409 -9.497 1.00 90.44 154 ALA A O 1
ATOM 1216 N N . GLU A 1 155 ? 9.108 -7.813 -9.606 1.00 90.69 155 GLU A N 1
ATOM 1217 C CA . GLU A 1 155 ? 9.370 -6.851 -10.681 1.00 90.69 155 GLU A CA 1
ATOM 1218 C C . GLU A 1 155 ? 8.682 -7.296 -11.974 1.00 90.69 155 GLU A C 1
ATOM 1220 O O . GLU A 1 155 ? 8.838 -8.430 -12.428 1.00 90.69 155 GLU A O 1
ATOM 1225 N N . VAL A 1 156 ? 7.949 -6.379 -12.597 1.00 87.81 156 VAL A N 1
ATOM 1226 C CA . VAL A 1 156 ? 7.317 -6.587 -13.903 1.00 87.81 156 VAL A CA 1
ATOM 1227 C C . VAL A 1 156 ? 8.035 -5.781 -14.989 1.00 87.81 156 VAL A C 1
ATOM 1229 O O . VAL A 1 156 ? 8.884 -4.930 -14.712 1.00 87.81 156 VAL A O 1
ATOM 1232 N N . PHE A 1 157 ? 7.735 -6.081 -16.256 1.00 84.19 157 PHE A N 1
ATOM 1233 C CA . PHE A 1 157 ? 8.329 -5.423 -17.434 1.00 84.19 157 PHE A CA 1
ATOM 1234 C C . PHE A 1 157 ? 9.865 -5.509 -17.516 1.00 84.19 157 PHE A C 1
ATOM 1236 O O . PHE A 1 157 ? 10.516 -4.651 -18.118 1.00 84.19 157 PHE A O 1
ATOM 1243 N N . GLY A 1 158 ? 10.458 -6.540 -16.904 1.00 78.12 158 GLY A N 1
ATOM 1244 C CA . GLY A 1 158 ? 11.909 -6.743 -16.878 1.00 78.12 158 GLY A CA 1
ATOM 1245 C C . GLY A 1 158 ? 12.668 -5.607 -16.186 1.00 78.12 158 GLY A C 1
ATOM 1246 O O . GLY A 1 158 ? 13.751 -5.244 -16.640 1.00 78.12 158 GLY A O 1
ATOM 1247 N N . GLY A 1 159 ? 12.068 -4.980 -15.166 1.00 71.81 159 GLY A N 1
ATOM 1248 C CA . GLY A 1 159 ? 12.683 -3.886 -14.405 1.00 71.81 159 GLY A CA 1
ATOM 1249 C C . GLY A 1 159 ? 12.776 -2.560 -15.170 1.00 71.81 159 GLY A C 1
ATOM 1250 O O . GLY A 1 159 ? 13.445 -1.629 -14.724 1.00 71.81 159 GLY A O 1
ATOM 1251 N N . LYS A 1 160 ? 12.127 -2.441 -16.335 1.00 68.62 160 LYS A N 1
ATOM 1252 C CA . LYS A 1 160 ? 12.162 -1.219 -17.146 1.00 68.62 160 LYS A CA 1
ATOM 1253 C C . LYS A 1 160 ? 11.158 -0.188 -16.640 1.00 68.62 160 LYS A C 1
ATOM 1255 O O . LYS A 1 160 ? 9.984 -0.487 -16.427 1.00 68.62 160 LYS A O 1
ATOM 1260 N N . LYS A 1 161 ? 11.598 1.070 -16.564 1.00 65.88 161 LYS A N 1
ATOM 1261 C CA . LYS A 1 161 ? 10.700 2.211 -16.370 1.00 65.88 161 LYS A CA 1
ATOM 1262 C C . LYS A 1 161 ? 9.920 2.488 -17.655 1.00 65.88 161 LYS A C 1
ATOM 1264 O O . LYS A 1 161 ? 10.503 2.820 -18.687 1.00 65.88 161 LYS A O 1
ATOM 1269 N N . LEU A 1 162 ? 8.598 2.408 -17.572 1.00 68.88 162 LEU A N 1
ATOM 1270 C CA . LEU A 1 162 ? 7.684 2.853 -18.617 1.00 68.88 162 LEU A CA 1
ATOM 1271 C C . LEU A 1 162 ? 7.377 4.341 -18.412 1.00 68.88 162 LEU A C 1
ATOM 1273 O O . LEU A 1 162 ? 6.760 4.729 -17.423 1.00 68.88 162 LEU A O 1
ATOM 1277 N N . TRP A 1 163 ? 7.839 5.187 -19.331 1.00 56.91 163 TRP A N 1
ATOM 1278 C CA . TRP A 1 163 ? 7.442 6.595 -19.387 1.00 56.91 163 TRP A CA 1
ATOM 1279 C C . TRP A 1 163 ? 6.165 6.722 -20.225 1.00 56.91 163 TRP A C 1
ATOM 1281 O O . TRP A 1 163 ? 6.053 6.070 -21.261 1.00 56.91 163 TRP A O 1
ATOM 1291 N N . ASN A 1 164 ? 5.218 7.563 -19.798 1.00 54.97 164 ASN A N 1
ATOM 1292 C CA . ASN A 1 164 ? 3.935 7.783 -20.483 1.00 54.97 164 ASN A CA 1
ATOM 1293 C C . ASN A 1 164 ? 3.095 6.507 -20.662 1.00 54.97 164 ASN A C 1
ATOM 1295 O O . ASN A 1 164 ? 2.493 6.297 -21.717 1.00 54.97 164 ASN A O 1
ATOM 1299 N N . ALA A 1 165 ? 3.075 5.646 -19.643 1.00 60.28 165 ALA A N 1
ATOM 1300 C CA . ALA A 1 165 ? 2.061 4.609 -19.562 1.00 60.28 165 ALA A CA 1
ATOM 1301 C C . ALA A 1 165 ? 0.749 5.244 -19.086 1.00 60.28 165 ALA A C 1
ATOM 1303 O O . ALA A 1 165 ? 0.709 5.848 -18.016 1.00 60.28 165 ALA A O 1
ATOM 1304 N N . SER A 1 166 ? -0.289 5.176 -19.917 1.00 54.00 166 SER A N 1
ATOM 1305 C CA . SER A 1 166 ? -1.578 5.826 -19.645 1.00 54.00 166 SER A CA 1
ATOM 1306 C C . SER A 1 166 ? -2.559 4.912 -18.919 1.00 54.00 166 SER A C 1
ATOM 1308 O O . SER A 1 166 ? -3.482 5.403 -18.279 1.00 54.00 166 SER A O 1
ATOM 1310 N N . VAL A 1 167 ? -2.376 3.593 -19.028 1.00 64.38 167 VAL A N 1
ATOM 1311 C CA . VAL A 1 167 ? -3.267 2.589 -18.441 1.00 64.38 167 VAL A CA 1
ATOM 1312 C C . VAL A 1 167 ? -2.445 1.394 -17.977 1.00 64.38 167 VAL A C 1
ATOM 1314 O O . VAL A 1 167 ? -1.626 0.868 -18.735 1.00 64.38 167 VAL A O 1
ATOM 1317 N N . PHE A 1 168 ? -2.709 0.958 -16.749 1.00 69.25 168 PHE A N 1
ATOM 1318 C CA . PHE A 1 168 ? -2.164 -0.253 -16.146 1.00 69.25 168 PHE A CA 1
ATOM 1319 C C . PHE A 1 168 ? -3.315 -1.191 -15.767 1.00 69.25 168 PHE A C 1
ATOM 1321 O O . PHE A 1 168 ? -4.334 -0.730 -15.253 1.00 69.25 168 PHE A O 1
ATOM 1328 N N . ASN A 1 169 ? -3.162 -2.490 -16.027 1.00 68.94 169 ASN A N 1
ATOM 1329 C CA . ASN A 1 169 ? -4.091 -3.529 -15.579 1.00 68.94 169 ASN A CA 1
ATOM 1330 C C . ASN A 1 169 ? -3.317 -4.813 -15.241 1.00 68.94 169 ASN A C 1
ATOM 1332 O O . ASN A 1 169 ? -2.958 -5.600 -16.125 1.00 68.94 169 ASN A O 1
ATOM 1336 N N . GLY A 1 170 ? -3.018 -4.998 -13.954 1.00 69.00 170 GLY A N 1
ATOM 1337 C CA . GLY A 1 170 ? -2.193 -6.095 -13.464 1.00 69.00 170 GLY A CA 1
ATOM 1338 C C . GLY A 1 170 ? -0.821 -6.080 -14.136 1.00 69.00 170 GLY A C 1
ATOM 1339 O O . GLY A 1 170 ? -0.117 -5.080 -14.103 1.00 69.00 170 GLY A O 1
ATOM 1340 N N . ASN A 1 171 ? -0.453 -7.171 -14.809 1.00 68.25 171 ASN A N 1
ATOM 1341 C CA . ASN A 1 171 ? 0.838 -7.290 -15.498 1.00 68.25 171 ASN A CA 1
ATOM 1342 C C . ASN A 1 171 ? 0.871 -6.642 -16.901 1.00 68.25 171 ASN A C 1
ATOM 1344 O O . ASN A 1 171 ? 1.821 -6.865 -17.651 1.00 68.25 171 ASN A O 1
ATOM 1348 N N . HIS A 1 172 ? -0.143 -5.857 -17.277 1.00 70.88 172 HIS A N 1
ATOM 1349 C CA . HIS A 1 172 ? -0.228 -5.198 -18.582 1.00 70.88 172 HIS A CA 1
ATOM 1350 C C . HIS A 1 172 ? -0.149 -3.677 -18.439 1.00 70.88 172 HIS A C 1
ATOM 1352 O O . HIS A 1 172 ? -0.699 -3.095 -17.503 1.00 70.88 172 HIS A O 1
ATOM 1358 N N . ALA A 1 173 ? 0.509 -3.026 -19.398 1.00 72.75 173 ALA A N 1
ATOM 1359 C CA . ALA A 1 173 ? 0.589 -1.574 -19.485 1.00 72.75 173 ALA A CA 1
ATOM 1360 C C . ALA A 1 173 ? 0.506 -1.123 -20.945 1.00 72.75 173 ALA A C 1
ATOM 1362 O O . ALA A 1 173 ? 1.172 -1.691 -21.812 1.00 72.75 173 ALA A O 1
ATOM 1363 N N . ILE A 1 174 ? -0.261 -0.066 -21.210 1.00 69.06 174 ILE A N 1
ATOM 1364 C CA . ILE A 1 174 ? -0.220 0.637 -22.496 1.00 69.06 174 ILE A CA 1
ATOM 1365 C C . ILE A 1 174 ? 0.798 1.761 -22.356 1.00 69.06 174 ILE A C 1
ATOM 1367 O O . ILE A 1 174 ? 0.549 2.731 -21.642 1.00 69.06 174 ILE A O 1
ATOM 1371 N N . ALA A 1 175 ? 1.941 1.630 -23.029 1.00 70.06 175 ALA A N 1
ATOM 1372 C CA . ALA A 1 175 ? 3.031 2.598 -22.974 1.00 70.06 175 ALA A CA 1
ATOM 1373 C C . ALA A 1 175 ? 3.467 3.030 -24.375 1.00 70.06 175 ALA A C 1
ATOM 1375 O O . ALA A 1 175 ? 3.534 2.224 -25.304 1.00 70.06 175 ALA A O 1
ATOM 1376 N N . ARG A 1 176 ? 3.823 4.310 -24.527 1.00 62.44 176 ARG A N 1
ATOM 1377 C CA . ARG A 1 176 ? 4.471 4.790 -25.752 1.00 62.44 176 ARG A CA 1
ATOM 1378 C C . ARG A 1 176 ? 5.965 4.490 -25.685 1.00 62.44 176 ARG A C 1
ATOM 1380 O O . ARG A 1 176 ? 6.664 4.958 -24.789 1.00 62.44 176 ARG A O 1
ATOM 1387 N N . LYS A 1 177 ? 6.480 3.740 -26.661 1.00 58.00 177 LYS A N 1
ATOM 1388 C CA . LYS A 1 177 ? 7.927 3.572 -26.841 1.00 58.00 177 LYS A CA 1
ATOM 1389 C C . LYS A 1 177 ? 8.526 4.933 -27.204 1.00 58.00 177 LYS A C 1
ATOM 1391 O O . LYS A 1 177 ? 8.129 5.530 -28.202 1.00 58.00 177 LYS A O 1
ATOM 1396 N N . LYS A 1 178 ? 9.489 5.425 -26.419 1.00 54.81 178 LYS A N 1
ATOM 1397 C CA . LYS A 1 178 ? 10.279 6.598 -26.812 1.00 54.81 178 LYS A CA 1
ATOM 1398 C C . LYS A 1 178 ? 11.097 6.202 -28.043 1.00 54.81 178 LYS A C 1
ATOM 1400 O O . LYS A 1 178 ? 11.977 5.351 -27.935 1.00 54.81 178 LYS A O 1
ATOM 1405 N N . MET A 1 179 ? 10.785 6.767 -29.208 1.00 46.16 179 MET A N 1
ATOM 1406 C CA . MET A 1 179 ? 11.679 6.661 -30.357 1.00 46.16 179 MET A CA 1
ATOM 1407 C C . MET A 1 179 ? 12.921 7.485 -30.023 1.00 46.16 179 MET A C 1
ATOM 1409 O O . MET A 1 179 ? 12.834 8.696 -29.834 1.00 46.16 179 MET A O 1
ATOM 1413 N N . THR A 1 180 ? 14.070 6.834 -29.875 1.00 50.00 180 THR A N 1
ATOM 1414 C CA . THR A 1 180 ? 15.354 7.525 -29.980 1.00 50.00 180 THR A CA 1
ATOM 1415 C C . THR A 1 180 ? 15.434 8.054 -31.401 1.00 50.00 180 THR A C 1
ATOM 1417 O O . THR A 1 180 ? 15.615 7.275 -32.334 1.00 50.00 180 THR A O 1
ATOM 1420 N N . THR A 1 181 ? 15.236 9.358 -31.579 1.00 46.44 181 THR A N 1
ATOM 1421 C CA . THR A 1 181 ? 15.607 10.041 -32.815 1.00 46.44 181 THR A CA 1
ATOM 1422 C C . THR A 1 181 ? 17.104 9.838 -32.989 1.00 46.44 181 THR A C 1
ATOM 1424 O O . THR A 1 181 ? 17.903 10.462 -32.293 1.00 46.44 181 THR A O 1
ATOM 1427 N N . GLY A 1 182 ? 17.484 8.905 -33.861 1.00 43.66 182 GLY A N 1
ATOM 1428 C CA . GLY A 1 182 ? 18.832 8.883 -34.394 1.00 43.66 182 GLY A CA 1
ATOM 1429 C C . GLY A 1 182 ? 19.024 10.200 -35.129 1.00 43.66 182 GLY A C 1
ATOM 1430 O O . GLY A 1 182 ? 18.304 10.477 -36.087 1.00 43.66 182 GLY A O 1
ATOM 1431 N N . HIS A 1 183 ? 19.945 11.036 -34.660 1.00 42.50 183 HIS A N 1
ATOM 1432 C CA . HIS A 1 183 ? 20.555 12.017 -35.542 1.00 42.50 183 HIS A CA 1
ATOM 1433 C C . HIS A 1 183 ? 21.336 11.223 -36.587 1.00 42.50 183 HIS A C 1
ATOM 1435 O O . HIS A 1 183 ? 22.469 10.812 -36.357 1.00 42.50 183 HIS A O 1
ATOM 1441 N N . GLY A 1 184 ? 20.669 10.929 -37.702 1.00 40.50 184 GLY A N 1
ATOM 1442 C CA . GLY A 1 184 ? 21.347 10.682 -38.958 1.00 40.50 184 GLY A CA 1
ATOM 1443 C C . GLY A 1 184 ? 21.954 12.007 -39.382 1.00 40.50 184 GLY A C 1
ATOM 1444 O O . GLY A 1 184 ? 21.230 12.913 -39.788 1.00 40.50 184 GLY A O 1
ATOM 1445 N N . SER A 1 185 ? 23.262 12.130 -39.192 1.00 40.50 185 SER A N 1
ATOM 1446 C CA . SER A 1 185 ? 24.071 13.131 -39.868 1.00 40.50 185 SER A CA 1
ATOM 1447 C C . SER A 1 185 ? 23.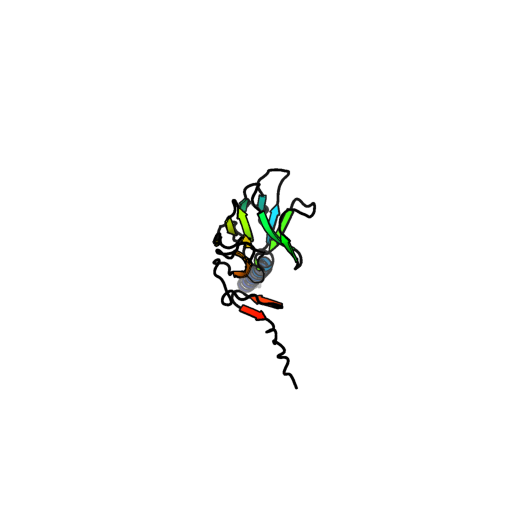920 12.912 -41.376 1.00 40.50 185 SER A C 1
ATOM 1449 O O . SER A 1 185 ? 24.230 11.822 -41.861 1.00 40.50 185 SER A O 1
ATOM 1451 N N . PHE A 1 186 ? 23.420 13.923 -42.080 1.00 43.94 186 PHE A N 1
ATOM 1452 C CA . PHE A 1 186 ? 23.664 14.131 -43.504 1.00 43.94 186 PHE A CA 1
ATOM 1453 C C . PHE A 1 186 ? 24.615 15.315 -43.636 1.00 43.94 186 PHE A C 1
ATOM 1455 O O . PHE A 1 186 ? 24.457 16.263 -42.830 1.00 43.94 186 PHE A O 1
#

Radius of gyration: 24.42 Å; chains: 1; bounding box: 100×39×62 Å